Protein 1IXM (pdb70)

Sequence (343 aa):
SDTALTNELIHLLGHSRHDWMNKLQLIKGNLSLQKYDRVFEMIEEMVIDAKHESKLSNLKTPHLAFDFLTFNWKTHYMTLEYEVLGEIKDLSAYDQKLAKLMRKLFHLFDQAVSRESENHLTVSLQTDHPDRQLILYLDFHGAFADPSAFDIMRFEITSHECLIEIGLNISDTALTNELIHLLGHSRHDWMNKLQLIKGNLSLQKYDRVFEMIEEMVIDAKHESKLSNLKTPHLAFDFLTFNWKTHYMTLEYEVLGEIKDLSAYDQKLAKLMRKLFHLFDQAVSRESENHLTVSLQTDHPDRQLILYLDFHGAFADPSAFDDIVDIMRFEITSHECLIEIGLD

Foldseek 3Di:
DPPVVVVVVVVLVVVVVVVVVVLVVVLVVCVVVVNVVVNVVSVVVVVQQVVQLVLLVQLLLPLLSVCQSCVVVDDAQEEEGEGEADDSHNPNPCNVVVNVVVVVVRVLVRQWFDSPKHKYWYWYWHCDDPPARTKIWIWIFIATDPNVSDVFPDFDDDGGTTITIDTD/DDDVVVVVVVVVVVVVVVVVVVVVLVCVLVVCVVVPDVVVNVVSVVVVVQQVVQLVLLVQLLLVQQSVCQVCVQVPDPQAAEGEGEADDRHNPNVCNVVVNVVVVVVVVLVSVWFDPPWRKYKYWYWYCPDPPFRIKIKIKIFHATDPPVSPVPYCAFPDWDDDRGIIITIHTHD

CATH classification: 1.10.287.130 (+1 more: 3.30.565.30)

Solvent-accessible surface area: 16509 Å² total; per-residue (Å²): 111,100,77,58,21,10,62,78,1,9,54,18,10,17,70,25,32,109,49,42,49,64,91,23,63,105,0,24,40,42,4,67,80,134,35,92,104,31,0,76,129,42,3,54,55,30,62,74,57,13,124,18,38,37,48,0,25,89,0,60,1,38,68,0,0,36,33,3,14,16,4,84,40,60,103,65,104,12,69,12,78,36,53,0,72,27,77,63,62,80,5,65,86,84,7,118,58,0,7,59,50,0,88,62,26,11,62,46,0,32,68,0,2,7,79,151,37,180,5,62,0,23,0,10,0,10,12,72,56,111,97,91,68,3,5,0,74,2,57,0,94,15,24,38,71,53,46,92,47,70,80,78,77,41,89,83,58,72,70,114,54,0,46,5,53,15,1,74,152,48,60,67,78,37,20,7,59,64,0,23,114,11,7,18,58,26,43,131,54,39,60,60,90,20,62,46,0,102,34,14,10,62,125,171,98,26,82,77,0,80,82,34,8,76,101,25,52,98,70,17,46,31,48,38,52,0,26,73,0,127,0,13,28,0,0,34,27,3,12,19,13,74,56,88,60,115,49,11,44,11,85,29,59,1,70,22,76,65,79,96,6,52,98,60,12,61,62,1,1,128,40,0,94,49,7,21,127,44,0,62,70,0,16,18,113,106,47,101,10,58,0,26,0,9,1,30,9,106,70,104,120,75,21,3,4,0,59,1,61,6,53,19,27,30,76,46,52,75,38,0,79,101,85,88,52,64,79,97,61,84,73,61,70,58,38,1,51,2,26,0,1,13,109

Secondary structure (DSSP, 8-state):
--HHHHHHHHHHHHHHHHHHHHHHHHHHHHHHTT-HHHHHHHHHHHHHHHHHHHHHHTTT-HHHHHHHHHGGGS--SSEEEEEEESS----TTTHHHHHHHHHHHHHHHHHHB-TTS--EEEEEEE---SSSS-EEEEEEES-BS-GGG--EEEEEE-SSEEEEEEE-/---HHHHHHHHHHHHHHHHHHHHHHHHHHHHHHTTT-HHHHHHHHHHHHHHHHHHHHHHTTT-HHHHHHHHTHHHH--SSEEEEEEESS----GGGHHHHHHHHHHHHHHHHTTB-TTS--EEEEEEE---TT-S-EEEEEEES-BS-GGGTTT--EEEEEEE-SSEEEEEEE--

Structure (mmCIF, N/CA/C/O backbone):
data_1IXM
#
_entry.id   1IXM
#
_cell.length_a   44.400
_cell.length_b   94.400
_cell.length_c   109.700
_cell.angle_alpha   90.00
_cell.angle_beta   90.00
_cell.angle_gamma   90.00
#
_symmetry.space_group_name_H-M   'P 21 21 21'
#
loop_
_atom_site.group_PDB
_atom_site.id
_atom_site.type_symbol
_atom_site.label_atom_id
_atom_site.label_alt_id
_atom_site.label_comp_id
_atom_site.label_asym_id
_atom_site.label_entity_id
_atom_site.label_seq_id
_atom_site.pdbx_PDB_ins_code
_atom_site.Cartn_x
_atom_site.Cartn_y
_atom_site.Cartn_z
_atom_site.occupancy
_atom_site.B_iso_or_equiv
_atom_site.auth_seq_id
_atom_site.auth_comp_id
_atom_site.auth_asym_id
_atom_site.auth_atom_id
_atom_site.pdbx_PDB_model_num
ATOM 1 N N . SER A 1 13 ? -0.604 25.776 53.361 1.00 89.47 13 SER A N 1
ATOM 2 C CA . SER A 1 13 ? 0.170 25.288 54.486 1.00 85.33 13 SER A CA 1
ATOM 3 C C . SER A 1 13 ? -0.631 24.328 55.371 1.00 64.09 13 SER A C 1
ATOM 4 O O . SER A 1 13 ? -1.839 24.144 55.232 1.00 54.21 13 SER A O 1
ATOM 5 N N . ASP A 1 14 ? 0.036 23.728 56.349 1.00 52.97 14 ASP A N 1
ATOM 6 C CA . ASP A 1 14 ? -0.608 22.765 57.234 1.00 27.61 14 ASP A CA 1
ATOM 7 C C . ASP A 1 14 ? 0.069 22.949 58.588 1.00 40.35 14 ASP A C 1
ATOM 8 O O . ASP A 1 14 ? -0.075 24.015 59.192 1.00 44.40 14 ASP A O 1
ATOM 13 N N . THR A 1 15 ? 0.865 21.985 59.071 1.00 21.04 15 THR A N 1
ATOM 14 C CA . THR A 1 15 ? 1.379 21.940 60.430 1.00 36.49 15 THR A CA 1
ATOM 15 C C . THR A 1 15 ? 2.158 23.155 60.872 1.00 30.38 15 THR A C 1
ATOM 16 O O . THR A 1 15 ? 1.916 23.706 61.945 1.00 39.03 15 THR A O 1
ATOM 20 N N . ALA A 1 16 ? 3.015 23.567 59.940 1.00 34.35 16 ALA A N 1
ATOM 21 C CA . ALA A 1 16 ? 3.870 24.722 60.080 1.00 36.07 16 ALA A CA 1
ATOM 22 C C . ALA A 1 16 ? 3.150 25.967 60.570 1.00 26.27 16 ALA A C 1
ATOM 23 O O . ALA A 1 16 ? 3.419 26.470 61.661 1.00 23.43 16 ALA A O 1
ATOM 25 N N . LEU A 1 17 ? 2.215 26.416 59.722 1.00 14.32 17 LEU A N 1
ATOM 26 C CA . LEU A 1 17 ? 1.371 27.563 59.975 1.00 13.37 17 LEU A CA 1
ATOM 27 C C . LEU A 1 17 ? 0.623 27.427 61.291 1.00 30.21 17 LEU A C 1
ATOM 28 O O . LEU A 1 17 ? 0.635 28.330 62.128 1.00 36.30 17 LEU A O 1
ATOM 33 N N . THR A 1 18 ? 0.021 26.248 61.452 1.00 32.53 18 THR A N 1
ATOM 34 C CA . THR A 1 18 ? -0.829 25.911 62.579 1.00 12.70 18 THR A CA 1
ATOM 35 C C . THR A 1 18 ? -0.168 26.002 63.942 1.00 15.88 18 THR A C 1
ATOM 36 O O . THR A 1 18 ? -0.786 26.493 64.889 1.00 33.18 18 THR A O 1
ATOM 40 N N . ASN A 1 19 ? 1.082 25.532 64.065 1.00 15.60 19 ASN A N 1
ATOM 41 C CA . ASN A 1 19 ? 1.728 25.516 65.364 1.00 31.61 19 ASN A CA 1
ATOM 42 C C . ASN A 1 19 ? 2.169 26.926 65.688 1.00 36.60 19 ASN A C 1
ATOM 43 O O . ASN A 1 19 ? 2.251 27.286 66.859 1.00 39.06 19 ASN A O 1
ATOM 46 N N . GLU A 1 20 ? 2.406 27.732 64.644 1.00 46.42 20 GLU A N 1
ATOM 47 C CA . GLU A 1 20 ? 2.796 29.127 64.808 1.00 40.90 20 GLU A CA 1
ATOM 48 C C . GLU A 1 20 ? 1.555 29.895 65.252 1.00 26.49 20 GLU A C 1
ATOM 49 O O . GLU A 1 20 ? 1.630 30.617 66.245 1.00 29.48 20 GLU A O 1
ATOM 55 N N . LEU A 1 21 ? 0.398 29.667 64.600 1.00 12.69 21 LEU A N 1
ATOM 56 C CA . LEU A 1 21 ? -0.857 30.303 64.958 1.00 22.98 21 LEU A CA 1
ATOM 57 C C . LEU A 1 21 ? -1.219 29.988 66.389 1.00 35.57 21 LEU A C 1
ATOM 58 O O . LEU A 1 21 ? -1.583 30.879 67.139 1.00 27.76 21 LEU A O 1
ATOM 63 N N . ILE A 1 22 ? -1.067 28.717 66.766 1.00 46.73 22 ILE A N 1
ATOM 64 C CA . ILE A 1 22 ? -1.356 28.270 68.120 1.00 26.37 22 ILE A CA 1
ATOM 65 C C . ILE A 1 22 ? -0.415 28.846 69.178 1.00 27.80 22 ILE A C 1
ATOM 66 O O . ILE A 1 22 ? -0.909 29.021 70.298 1.00 38.30 22 ILE A O 1
ATOM 70 N N . HIS A 1 23 ? 0.878 29.137 68.874 1.00 19.16 23 HIS A N 1
ATOM 71 C CA . HIS A 1 23 ? 1.827 29.727 69.838 1.00 33.39 23 HIS A CA 1
ATOM 72 C C . HIS A 1 23 ? 1.556 31.210 70.058 1.00 37.72 23 HIS A C 1
ATOM 73 O O . HIS A 1 23 ? 1.680 31.767 71.155 1.00 38.39 23 HIS A O 1
ATOM 75 N N . LEU A 1 24 ? 1.146 31.858 68.976 1.00 28.43 24 LEU A N 1
ATOM 76 C CA . LEU A 1 24 ? 0.748 33.240 69.031 1.00 18.86 24 LEU A CA 1
ATOM 77 C C . LEU A 1 24 ? -0.588 33.413 69.738 1.00 22.94 24 LEU A C 1
ATOM 78 O O . LEU A 1 24 ? -0.729 34.331 70.547 1.00 48.68 24 LEU A O 1
ATOM 83 N N . LEU A 1 25 ? -1.578 32.550 69.518 1.00 22.87 25 LEU A N 1
ATOM 84 C CA . LEU A 1 25 ? -2.845 32.681 70.232 1.00 21.10 25 LEU A CA 1
ATOM 85 C C . LEU A 1 25 ? -2.656 32.473 71.721 1.00 16.06 25 LEU A C 1
ATOM 86 O O . LEU A 1 25 ? -3.449 32.943 72.531 1.00 19.14 25 LEU A O 1
ATOM 91 N N . GLY A 1 26 ? -1.550 31.820 72.061 1.00 12.86 26 GLY A N 1
ATOM 92 C CA . GLY A 1 26 ? -1.185 31.569 73.430 1.00 19.54 26 GLY A CA 1
ATOM 93 C C . GLY A 1 26 ? -0.559 32.770 74.107 1.00 26.24 26 GLY A C 1
ATOM 94 O O . GLY A 1 26 ? -0.589 32.882 75.332 1.00 45.76 26 GLY A O 1
ATOM 95 N N . HIS A 1 27 ? 0.048 33.658 73.322 1.00 41.32 27 HIS A N 1
ATOM 96 C CA . HIS A 1 27 ? 0.580 34.914 73.826 1.00 18.76 27 HIS A CA 1
ATOM 97 C C . HIS A 1 27 ? -0.522 35.880 74.221 1.00 20.26 27 HIS A C 1
ATOM 98 O O . HIS A 1 27 ? -0.523 36.462 75.308 1.00 25.07 27 HIS A O 1
ATOM 105 N N . SER A 1 28 ? -1.477 35.989 73.293 1.00 9.49 28 SER A N 1
ATOM 106 C CA . SER A 1 28 ? -2.728 36.712 73.506 1.00 23.31 28 SER A CA 1
ATOM 107 C C . SER A 1 28 ? -3.452 36.200 74.731 1.00 20.49 28 SER A C 1
ATOM 108 O O . SER A 1 28 ? -4.058 36.972 75.462 1.00 37.73 28 SER A O 1
ATOM 111 N N . ARG A 1 29 ? -3.487 34.869 74.856 1.00 40.20 29 ARG A N 1
ATOM 112 C CA . ARG A 1 29 ? -4.134 34.265 75.992 1.00 35.15 29 ARG A CA 1
ATOM 113 C C . ARG A 1 29 ? -3.414 34.679 77.253 1.00 30.70 29 ARG A C 1
ATOM 114 O O . ARG A 1 29 ? -4.114 35.110 78.168 1.00 37.18 29 ARG A O 1
ATOM 122 N N . HIS A 1 30 ? -2.051 34.617 77.365 1.00 22.23 30 HIS A N 1
ATOM 123 C CA . HIS A 1 30 ? -1.307 35.090 78.541 1.00 26.94 30 HIS A CA 1
ATOM 124 C C . HIS A 1 30 ? -1.684 36.539 78.849 1.00 29.93 30 HIS A C 1
ATOM 125 O O . HIS A 1 30 ? -2.009 36.883 79.994 1.00 31.74 30 HIS A O 1
ATOM 132 N N . ASP A 1 31 ? -1.730 37.412 77.820 1.00 28.32 31 ASP A N 1
ATOM 133 C CA . ASP A 1 31 ? -2.061 38.817 78.032 1.00 25.10 31 ASP A CA 1
ATOM 134 C C . ASP A 1 31 ? -3.398 39.051 78.722 1.00 8.03 31 ASP A C 1
ATOM 135 O O . ASP A 1 31 ? -3.466 39.763 79.720 1.00 23.78 31 ASP A O 1
ATOM 140 N N . TRP A 1 32 ? -4.452 38.432 78.189 1.00 10.22 32 TRP A N 1
ATOM 141 C CA . TRP A 1 32 ? -5.780 38.492 78.774 1.00 31.55 32 TRP A CA 1
ATOM 142 C C . TRP A 1 32 ? -5.790 37.795 80.134 1.00 20.17 32 TRP A C 1
ATOM 143 O O . TRP A 1 32 ? -6.532 38.199 81.021 1.00 37.87 32 TRP A O 1
ATOM 145 N N . MET A 1 33 ? -4.962 36.785 80.369 1.00 15.46 33 MET A N 1
ATOM 146 C CA . MET A 1 33 ? -4.848 36.158 81.661 1.00 23.07 33 MET A CA 1
ATOM 147 C C . MET A 1 33 ? -4.378 37.138 82.698 1.00 26.95 33 MET A C 1
ATOM 148 O O . MET A 1 33 ? -5.000 37.267 83.749 1.00 44.74 33 MET A O 1
ATOM 153 N N . ASN A 1 34 ? -3.264 37.801 82.372 1.00 34.99 34 ASN A N 1
ATOM 154 C CA . ASN A 1 34 ? -2.664 38.836 83.210 1.00 42.93 34 ASN A CA 1
ATOM 155 C C . ASN A 1 34 ? -3.551 40.020 83.531 1.00 39.58 34 ASN A C 1
ATOM 156 O O . ASN A 1 34 ? -3.552 40.523 84.655 1.00 45.54 34 ASN A O 1
ATOM 161 N N . LYS A 1 35 ? -4.330 40.426 82.521 1.00 22.33 35 LYS A N 1
ATOM 162 C CA . LYS A 1 35 ? -5.323 41.455 82.690 1.00 9.00 35 LYS A CA 1
ATOM 163 C C . LYS A 1 35 ? -6.365 40.998 83.679 1.00 26.80 35 LYS A C 1
ATOM 164 O O . LYS A 1 35 ? -6.685 41.768 84.574 1.00 51.62 35 LYS A O 1
ATOM 170 N N . LEU A 1 36 ? -6.821 39.744 83.604 1.00 27.19 36 LEU A N 1
ATOM 171 C CA . LEU A 1 36 ? -7.748 39.182 84.599 1.00 15.95 36 LEU A CA 1
ATOM 172 C C . LEU A 1 36 ? -7.170 39.034 86.004 1.00 30.02 36 LEU A C 1
ATOM 173 O O . LEU A 1 36 ? -7.890 39.159 87.005 1.00 25.26 36 LEU A O 1
ATOM 178 N N . GLN A 1 37 ? -5.866 38.742 86.093 1.00 29.21 37 GLN A N 1
ATOM 179 C CA . GLN A 1 37 ? -5.247 38.582 87.397 1.00 40.43 37 GLN A CA 1
ATOM 180 C C . GLN A 1 37 ? -5.224 39.943 88.064 1.00 39.15 37 GLN A C 1
ATOM 181 O O . GLN A 1 37 ? -5.537 40.075 89.245 1.00 55.02 37 GLN A O 1
ATOM 183 N N . LEU A 1 38 ? -4.938 40.977 87.271 1.00 46.96 38 LEU A N 1
ATOM 184 C CA . LEU A 1 38 ? -4.902 42.324 87.790 1.00 28.37 38 LEU A CA 1
ATOM 185 C C . LEU A 1 38 ? -6.246 42.805 88.324 1.00 27.66 38 LEU A C 1
ATOM 186 O O . LEU A 1 38 ? -6.335 43.387 89.408 1.00 43.68 38 LEU A O 1
ATOM 191 N N . ILE A 1 39 ? -7.315 42.521 87.581 1.00 21.63 39 ILE A N 1
ATOM 192 C CA . ILE A 1 39 ? -8.640 42.908 87.990 1.00 13.43 39 ILE A CA 1
ATOM 193 C C . ILE A 1 39 ? -8.988 42.195 89.276 1.00 27.55 39 ILE A C 1
ATOM 194 O O . ILE A 1 39 ? -9.387 42.879 90.214 1.00 46.24 39 ILE A O 1
ATOM 199 N N . LYS A 1 40 ? -8.820 40.868 89.350 1.00 15.76 40 LYS A N 1
ATOM 200 C CA . LYS A 1 40 ? -9.121 40.133 90.573 1.00 28.48 40 LYS A CA 1
ATOM 201 C C . LYS A 1 40 ? -8.356 40.663 91.784 1.00 40.17 40 LYS A C 1
ATOM 202 O O . LYS A 1 40 ? -8.898 40.712 92.887 1.00 51.98 40 LYS A O 1
ATOM 204 N N . GLY A 1 41 ? -7.104 41.109 91.576 1.00 48.24 41 GLY A N 1
ATOM 205 C CA . GLY A 1 41 ? -6.256 41.703 92.609 1.00 45.53 41 GLY A CA 1
ATOM 206 C C . GLY A 1 41 ? -6.827 42.997 93.168 1.00 41.67 41 GLY A C 1
ATOM 207 O O . GLY A 1 41 ? -6.754 43.264 94.369 1.00 58.11 41 GLY A O 1
ATOM 208 N N . ASN A 1 42 ? -7.428 43.787 92.284 1.00 53.75 42 ASN A N 1
ATOM 209 C CA . ASN A 1 42 ? -8.078 45.017 92.676 1.00 46.91 42 ASN A CA 1
ATOM 210 C C . ASN A 1 42 ? -9.485 44.794 93.207 1.00 43.89 42 ASN A C 1
ATOM 211 O O . ASN A 1 42 ? -10.020 45.678 93.881 1.00 34.66 42 ASN A O 1
ATOM 216 N N . LEU A 1 43 ? -10.130 43.653 92.914 1.00 39.57 43 LEU A N 1
ATOM 217 C CA . LEU A 1 43 ? -11.380 43.304 93.594 1.00 47.54 43 LEU A CA 1
ATOM 218 C C . LEU A 1 43 ? -11.022 42.893 95.027 1.00 57.88 43 LEU A C 1
ATOM 219 O O . LEU A 1 43 ? -11.654 43.312 96.001 1.00 59.29 43 LEU A O 1
ATOM 224 N N . SER A 1 44 ? -9.937 42.107 95.136 1.00 51.46 44 SER A N 1
ATOM 225 C CA . SER A 1 44 ? -9.499 41.513 96.398 1.00 55.64 44 SER A CA 1
ATOM 226 C C . SER A 1 44 ? -9.249 42.588 97.441 1.00 43.07 44 SER A C 1
ATOM 227 O O . SER A 1 44 ? -9.873 42.620 98.500 1.00 59.80 44 SER A O 1
ATOM 229 N N . LEU A 1 45 ? -8.413 43.554 97.062 1.00 32.97 45 LEU A N 1
ATOM 230 C CA . LEU A 1 45 ? -8.113 44.690 97.916 1.00 42.62 45 LEU A CA 1
ATOM 231 C C . LEU A 1 45 ? -9.251 45.735 97.855 1.00 53.85 45 LEU A C 1
ATOM 232 O O . LEU A 1 45 ? -9.011 46.932 97.986 1.00 72.99 45 LEU A O 1
ATOM 234 N N . GLN A 1 46 ? -10.510 45.307 97.640 1.00 53.42 46 GLN A N 1
ATOM 235 C CA . GLN A 1 46 ? -11.741 46.090 97.609 1.00 40.32 46 GLN A CA 1
ATOM 236 C C . GLN A 1 46 ? -11.816 47.404 96.870 1.00 49.99 46 GLN A C 1
ATOM 237 O O . GLN A 1 46 ? -12.767 48.174 97.038 1.00 64.35 46 GLN A O 1
ATOM 243 N N . LYS A 1 47 ? -10.851 47.661 95.971 1.00 58.02 47 LYS A N 1
ATOM 244 C CA . LYS A 1 47 ? -10.715 48.910 95.220 1.00 46.09 47 LYS A CA 1
ATOM 245 C C . LYS A 1 47 ? -11.446 48.937 93.877 1.00 48.23 47 LYS A C 1
ATOM 246 O O . LYS A 1 47 ? -10.901 49.019 92.776 1.00 47.11 47 LYS A O 1
ATOM 248 N N . TYR A 1 48 ? -12.760 48.875 94.008 1.00 39.53 48 TYR A N 1
ATOM 249 C CA . TYR A 1 48 ? -13.684 48.836 92.893 1.00 33.26 48 TYR A CA 1
ATOM 250 C C . TYR A 1 48 ? -13.597 49.831 91.736 1.00 43.66 48 TYR A C 1
ATOM 251 O O . TYR A 1 48 ? -13.882 49.564 90.557 1.00 33.05 48 TYR A O 1
ATOM 260 N N . ASP A 1 49 ? -13.246 51.043 92.135 1.00 38.18 49 ASP A N 1
ATOM 261 C CA . ASP A 1 49 ? -13.143 52.115 91.187 1.00 30.86 49 ASP A CA 1
ATOM 262 C C . ASP A 1 49 ? -12.018 51.850 90.204 1.00 51.05 49 ASP A C 1
ATOM 263 O O . ASP A 1 49 ? -12.224 51.998 88.997 1.00 50.32 49 ASP A O 1
ATOM 268 N N . ARG A 1 50 ? -10.879 51.333 90.698 1.00 65.35 50 ARG A N 1
ATOM 269 C CA . ARG A 1 50 ? -9.722 51.047 89.853 1.00 60.37 50 ARG A CA 1
ATOM 270 C C . ARG A 1 50 ? -10.036 49.947 88.831 1.00 44.53 50 ARG A C 1
ATOM 271 O O . ARG A 1 50 ? -9.473 49.922 87.734 1.00 38.71 50 ARG A O 1
ATOM 273 N N . VAL A 1 51 ? -10.976 49.055 89.191 1.00 19.38 51 VAL A N 1
ATOM 274 C CA . VAL A 1 51 ? -11.420 47.983 88.318 1.00 21.16 51 VAL A CA 1
ATOM 275 C C . VAL A 1 51 ? -12.293 48.483 87.168 1.00 27.34 51 VAL A C 1
ATOM 276 O O . VAL A 1 51 ? -12.089 48.058 86.029 1.00 28.96 51 VAL A O 1
ATOM 280 N N . PHE A 1 52 ? -13.290 49.345 87.398 1.00 26.50 52 PHE A N 1
ATOM 281 C CA . PHE A 1 52 ? -14.040 49.916 86.284 1.00 32.79 52 PHE A CA 1
ATOM 282 C C . PHE A 1 52 ? -13.111 50.754 85.423 1.00 31.35 52 PHE A C 1
ATOM 283 O O . PHE A 1 52 ? -13.304 50.752 84.210 1.00 46.56 52 PHE A O 1
ATOM 291 N N . GLU A 1 53 ? -12.098 51.454 85.964 1.00 39.97 53 GLU A N 1
ATOM 292 C CA . GLU A 1 53 ? -11.159 52.221 85.134 1.00 38.00 53 GLU A CA 1
ATOM 293 C C . GLU A 1 53 ? -10.348 51.313 84.213 1.00 33.31 53 GLU A C 1
ATOM 294 O O . GLU A 1 53 ? -10.111 51.592 83.032 1.00 43.55 53 GLU A O 1
ATOM 300 N N . MET A 1 54 ? -9.930 50.191 84.812 1.00 43.76 54 MET A N 1
ATOM 301 C CA . MET A 1 54 ? -9.242 49.137 84.097 1.00 18.53 54 MET A CA 1
ATOM 302 C C . MET A 1 54 ? -10.057 48.544 82.975 1.00 15.92 54 MET A C 1
ATOM 303 O O . MET A 1 54 ? -9.584 48.506 81.842 1.00 19.00 54 MET A O 1
ATOM 308 N N . ILE A 1 55 ? -11.289 48.119 83.289 1.00 19.02 55 ILE A N 1
ATOM 309 C CA . ILE A 1 55 ? -12.113 47.510 82.272 1.00 19.63 55 ILE A CA 1
ATOM 310 C C . ILE A 1 55 ? -12.276 48.497 81.134 1.00 26.10 55 ILE A C 1
ATOM 311 O O . ILE A 1 55 ? -12.029 48.063 80.010 1.00 33.15 55 ILE A O 1
ATOM 316 N N . GLU A 1 56 ? -12.474 49.808 81.403 1.00 29.47 56 GLU A N 1
ATOM 317 C CA . GLU A 1 56 ? -12.644 50.841 80.371 1.00 31.47 56 GLU A CA 1
ATOM 318 C C . GLU A 1 56 ? -11.481 50.889 79.397 1.00 22.85 56 GLU A C 1
ATOM 319 O O . GLU A 1 56 ? -11.660 50.949 78.178 1.00 20.41 56 GLU A O 1
ATOM 321 N N . GLU A 1 57 ? -10.279 50.772 79.962 1.00 7.04 57 GLU A N 1
ATOM 322 C CA . GLU A 1 57 ? -9.090 50.813 79.150 1.00 25.69 57 GLU A CA 1
ATOM 323 C C . GLU A 1 57 ? -8.994 49.576 78.280 1.00 12.12 57 GLU A C 1
ATOM 324 O O . GLU A 1 57 ? -8.701 49.729 77.104 1.00 39.29 57 GLU A O 1
ATOM 326 N N . MET A 1 58 ? -9.282 48.374 78.792 1.00 22.61 58 MET A N 1
ATOM 327 C CA . MET A 1 58 ? -9.185 47.158 77.999 1.00 25.61 58 MET A CA 1
ATOM 328 C C . MET A 1 58 ? -10.176 47.190 76.841 1.00 21.67 58 MET A C 1
ATOM 329 O O . MET A 1 58 ? -9.923 46.640 75.768 1.00 37.93 58 MET A O 1
ATOM 334 N N . VAL A 1 59 ? -11.251 47.958 77.040 1.00 14.79 59 VAL A N 1
ATOM 335 C CA . VAL A 1 59 ? -12.274 48.194 76.024 1.00 14.22 59 VAL A CA 1
ATOM 336 C C . VAL A 1 59 ? -11.731 49.105 74.958 1.00 29.81 59 VAL A C 1
ATOM 337 O O . VAL A 1 59 ? -12.057 48.951 73.789 1.00 34.23 59 VAL A O 1
ATOM 341 N N . ILE A 1 60 ? -10.970 50.102 75.418 1.00 20.88 60 ILE A N 1
ATOM 342 C CA . ILE A 1 60 ? -10.388 51.120 74.546 1.00 20.64 60 ILE A CA 1
ATOM 343 C C . ILE A 1 60 ? -9.314 50.490 73.700 1.00 22.73 60 ILE A C 1
ATOM 344 O O . ILE A 1 60 ? -9.278 50.682 72.480 1.00 40.46 60 ILE A O 1
ATOM 348 N N . ASP A 1 61 ? -8.454 49.733 74.387 1.00 9.64 61 ASP A N 1
ATOM 349 C CA . ASP A 1 61 ? -7.286 49.097 73.791 1.00 27.68 61 ASP A CA 1
ATOM 350 C C . ASP A 1 61 ? -7.722 48.075 72.737 1.00 23.26 61 ASP A C 1
ATOM 351 O O . ASP A 1 61 ? -7.086 47.950 71.685 1.00 20.01 61 ASP A O 1
ATOM 353 N N . ALA A 1 62 ? -8.842 47.376 72.994 1.00 26.19 62 ALA A N 1
ATOM 354 C CA . ALA A 1 62 ? -9.436 46.508 71.998 1.00 28.29 62 ALA A CA 1
ATOM 355 C C . ALA A 1 62 ? -9.986 47.342 70.841 1.00 32.09 62 ALA A C 1
ATOM 356 O O . ALA A 1 62 ? -9.838 46.890 69.705 1.00 42.10 62 ALA A O 1
ATOM 358 N N . LYS A 1 63 ? -10.580 48.548 71.037 1.00 24.96 63 LYS A N 1
ATOM 359 C CA . LYS A 1 63 ? -11.066 49.386 69.933 1.00 19.75 63 LYS A CA 1
ATOM 360 C C . LYS A 1 63 ? -9.927 49.759 68.977 1.00 17.42 63 LYS A C 1
ATOM 361 O O . LYS A 1 63 ? -10.061 49.749 67.753 1.00 22.54 63 LYS A O 1
ATOM 367 N N . HIS A 1 64 ? -8.759 50.091 69.508 1.00 17.90 64 HIS A N 1
ATOM 368 C CA . HIS A 1 64 ? -7.643 50.461 68.650 1.00 24.06 64 HIS A CA 1
ATOM 369 C C . HIS A 1 64 ? -7.119 49.247 67.909 1.00 13.79 64 HIS A C 1
ATOM 370 O O . HIS A 1 64 ? -6.649 49.369 66.789 1.00 43.29 64 HIS A O 1
ATOM 377 N N . GLU A 1 65 ? -7.230 48.058 68.495 1.00 22.42 65 GLU A N 1
ATOM 378 C CA . GLU A 1 65 ? -6.828 46.819 67.850 1.00 13.52 65 GLU A CA 1
ATOM 379 C C . GLU A 1 65 ? -7.778 46.470 66.707 1.00 18.95 65 GLU A C 1
ATOM 380 O O . GLU A 1 65 ? -7.382 45.840 65.726 1.00 27.23 65 GLU A O 1
ATOM 386 N N . SER A 1 66 ? -9.058 46.835 66.799 1.00 12.29 66 SER A N 1
ATOM 387 C CA . SER A 1 66 ? -9.972 46.587 65.688 1.00 20.28 66 SER A CA 1
ATOM 388 C C . SER A 1 66 ? -9.620 47.533 64.571 1.00 30.80 66 SER A C 1
ATOM 389 O O . SER A 1 66 ? -9.506 47.129 63.415 1.00 46.84 66 SER A O 1
ATOM 391 N N . LYS A 1 67 ? -9.464 48.796 64.989 1.00 18.96 67 LYS A N 1
ATOM 392 C CA . LYS A 1 67 ? -9.123 49.877 64.104 1.00 16.27 67 LYS A CA 1
ATOM 393 C C . LYS A 1 67 ? -7.925 49.523 63.251 1.00 29.64 67 LYS A C 1
ATOM 394 O O . LYS A 1 67 ? -7.959 49.638 62.031 1.00 37.52 67 LYS A O 1
ATOM 400 N N . LEU A 1 68 ? -6.917 48.946 63.887 1.00 12.18 68 LEU A N 1
ATOM 401 C CA . LEU A 1 68 ? -5.711 48.584 63.172 1.00 29.49 68 LEU A CA 1
ATOM 402 C C . LEU A 1 68 ? -5.973 47.431 62.221 1.00 30.10 68 LEU A C 1
ATOM 403 O O . LEU A 1 68 ? -5.445 47.351 61.109 1.00 43.43 68 LEU A O 1
ATOM 408 N N . SER A 1 69 ? -6.794 46.511 62.718 1.00 42.23 69 SER A N 1
ATOM 409 C CA . SER A 1 69 ? -7.151 45.333 61.970 1.00 47.43 69 SER A CA 1
ATOM 410 C C . SER A 1 69 ? -7.953 45.604 60.714 1.00 34.95 69 SER A C 1
ATOM 411 O O . SER A 1 69 ? -7.880 44.862 59.728 1.00 50.07 69 SER A O 1
ATOM 414 N N . ASN A 1 70 ? -8.721 46.687 60.769 1.00 32.50 70 ASN A N 1
ATOM 415 C CA . ASN A 1 70 ? -9.557 47.087 59.647 1.00 46.05 70 ASN A CA 1
ATOM 416 C C . ASN A 1 70 ? -9.053 48.318 58.866 1.00 31.05 70 ASN A C 1
ATOM 417 O O . ASN A 1 70 ? -9.796 48.868 58.049 1.00 43.17 70 ASN A O 1
ATOM 420 N N . LEU A 1 71 ? -7.823 48.822 59.066 1.00 30.06 71 LEU A N 1
ATOM 421 C CA . LEU A 1 71 ? -7.2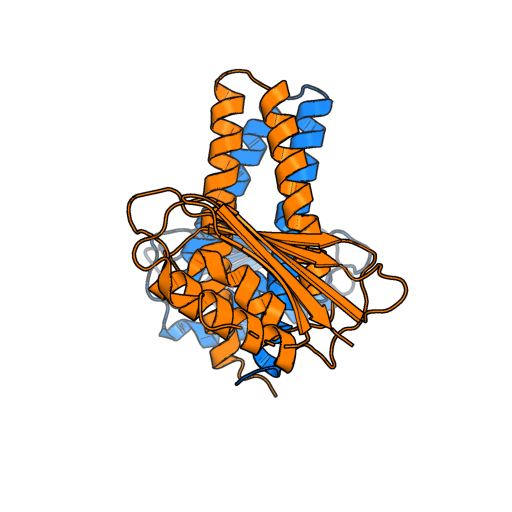78 49.896 58.233 1.00 29.92 71 LEU A CA 1
ATOM 422 C C . LEU A 1 71 ? -6.802 49.333 56.895 1.00 37.57 71 LEU A C 1
ATOM 423 O O . LEU A 1 71 ? -6.308 50.098 56.065 1.00 63.03 71 LEU A O 1
ATOM 428 N N . LYS A 1 72 ? -6.933 48.020 56.648 1.00 55.47 72 LYS A N 1
ATOM 429 C CA . LYS A 1 72 ? -6.425 47.338 55.458 1.00 38.32 72 LYS A CA 1
ATOM 430 C C . LYS A 1 72 ? -4.919 47.510 55.291 1.00 25.66 72 LYS A C 1
ATOM 431 O O . LYS A 1 72 ? -4.366 47.557 54.189 1.00 30.69 72 LYS A O 1
ATOM 433 N N . THR A 1 73 ? -4.275 47.591 56.454 1.00 28.51 73 THR A N 1
ATOM 434 C CA . THR A 1 73 ? -2.839 47.669 56.545 1.00 53.06 73 THR A CA 1
ATOM 435 C C . THR A 1 73 ? -2.451 46.431 57.349 1.00 52.75 73 THR A C 1
ATOM 436 O O . THR A 1 73 ? -2.182 46.418 58.546 1.00 53.73 73 THR A O 1
ATOM 438 N N . PRO A 1 74 ? -2.456 45.345 56.588 1.00 58.25 74 PRO A N 1
ATOM 439 C CA . PRO A 1 74 ? -2.227 44.013 57.107 1.00 41.38 74 PRO A CA 1
ATOM 440 C C . PRO A 1 74 ? -0.865 43.764 57.714 1.00 24.73 74 PRO A C 1
ATOM 441 O O . PRO A 1 74 ? -0.775 43.207 58.806 1.00 22.70 74 PRO A O 1
ATOM 443 N N . HIS A 1 75 ? 0.211 44.194 57.061 1.00 29.50 75 HIS A N 1
ATOM 444 C CA . HIS A 1 75 ? 1.521 43.849 57.589 1.00 24.59 75 HIS A CA 1
ATOM 445 C C . HIS A 1 75 ? 1.869 44.714 58.785 1.00 35.15 75 HIS A C 1
ATOM 446 O O . HIS A 1 75 ? 2.393 44.159 59.744 1.00 41.19 75 HIS A O 1
ATOM 453 N N . LEU A 1 76 ? 1.573 46.036 58.775 1.00 29.17 76 LEU A N 1
ATOM 454 C CA . LEU A 1 76 ? 1.760 46.925 59.929 1.00 24.83 76 LEU A CA 1
ATOM 455 C C . LEU A 1 76 ? 1.017 46.408 61.140 1.00 28.49 76 LEU A C 1
ATOM 456 O O . LEU A 1 76 ? 1.548 46.400 62.250 1.00 22.93 76 LEU A O 1
ATOM 461 N N . ALA A 1 77 ? -0.231 46.003 60.874 1.00 9.79 77 ALA A N 1
ATOM 462 C CA . ALA A 1 77 ? -1.101 45.495 61.923 1.00 18.35 77 ALA A CA 1
ATOM 463 C C . ALA A 1 77 ? -0.496 44.254 62.586 1.00 29.52 77 ALA A C 1
ATOM 464 O O . ALA A 1 77 ? -0.329 44.201 63.808 1.00 39.71 77 ALA A O 1
ATOM 466 N N . PHE A 1 78 ? -0.098 43.257 61.796 1.00 28.63 78 PHE A N 1
ATOM 467 C CA . PHE A 1 78 ? 0.588 42.090 62.329 1.00 32.51 78 PHE A CA 1
ATOM 468 C C . PHE A 1 78 ? 1.770 42.423 63.235 1.00 35.55 78 PHE A C 1
ATOM 469 O O . PHE A 1 78 ? 1.832 41.919 64.344 1.00 30.43 78 PHE A O 1
ATOM 477 N N . ASP A 1 79 ? 2.714 43.243 62.763 1.00 32.32 79 ASP A N 1
ATOM 478 C CA . ASP A 1 79 ? 3.898 43.673 63.509 1.00 35.59 79 ASP A CA 1
ATOM 479 C C . ASP A 1 79 ? 3.559 44.340 64.829 1.00 23.45 79 ASP A C 1
ATOM 480 O O . ASP A 1 79 ? 4.167 44.060 65.857 1.00 42.72 79 ASP A O 1
ATOM 485 N N . PHE A 1 80 ? 2.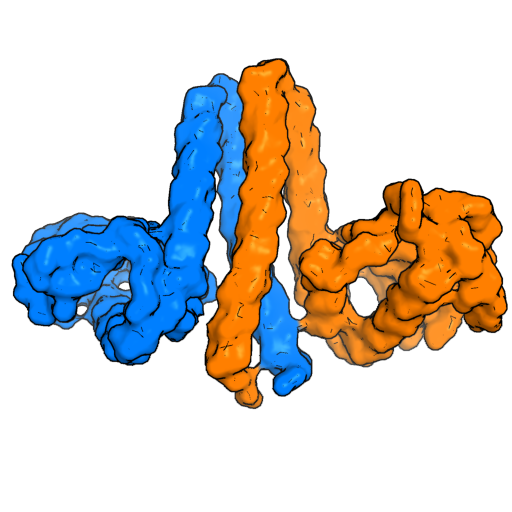527 45.177 64.787 1.00 12.55 80 PHE A N 1
ATOM 486 C CA . PHE A 1 80 ? 2.054 45.878 65.946 1.00 25.95 80 PHE A CA 1
ATOM 487 C C . PHE A 1 80 ? 1.421 44.981 66.992 1.00 39.69 80 PHE A C 1
ATOM 488 O O . PHE A 1 80 ? 1.575 45.222 68.195 1.00 40.66 80 PHE A O 1
ATOM 496 N N . LEU A 1 81 ? 0.741 43.935 66.514 1.00 44.77 81 LEU A N 1
ATOM 497 C CA . LEU A 1 81 ? 0.041 42.999 67.380 1.00 32.23 81 LEU A CA 1
ATOM 498 C C . LEU A 1 81 ? 0.972 42.001 68.106 1.00 27.51 81 LEU A C 1
ATOM 499 O O . LEU A 1 81 ? 0.815 41.656 69.281 1.00 30.27 81 LEU A O 1
ATOM 504 N N . THR A 1 82 ? 2.012 41.591 67.401 1.00 30.88 82 THR A N 1
ATOM 505 C CA . THR A 1 82 ? 2.977 40.637 67.902 1.00 28.11 82 THR A CA 1
ATOM 506 C C . THR A 1 82 ? 4.187 41.229 68.576 1.00 25.24 82 THR A C 1
ATOM 507 O O . THR A 1 82 ? 5.002 40.469 69.095 1.00 46.46 82 THR A O 1
ATOM 511 N N . PHE A 1 83 ? 4.348 42.554 68.511 1.00 36.12 83 PHE A N 1
ATOM 512 C CA . PHE A 1 83 ? 5.526 43.247 69.012 1.00 17.57 83 PHE A CA 1
ATOM 513 C C . PHE A 1 83 ? 6.048 42.762 70.341 1.00 8.02 83 PHE A C 1
ATOM 514 O O . PHE A 1 83 ? 7.214 42.428 70.474 1.00 21.67 83 PHE A O 1
ATOM 522 N N . ASN A 1 84 ? 5.133 42.688 71.295 1.00 16.16 84 ASN A N 1
ATOM 523 C CA . ASN A 1 84 ? 5.412 42.363 72.695 1.00 33.51 84 ASN A CA 1
ATOM 524 C C . ASN A 1 84 ? 5.613 40.884 73.036 1.00 35.69 84 ASN A C 1
ATOM 525 O O . ASN A 1 84 ? 6.042 40.453 74.110 1.00 65.58 84 ASN A O 1
ATOM 530 N N . TRP A 1 85 ? 5.257 40.109 72.022 1.00 46.10 85 TRP A N 1
ATOM 531 C CA . TRP A 1 85 ? 5.362 38.674 72.023 1.00 35.06 85 TRP A CA 1
ATOM 532 C C . TRP A 1 85 ? 6.696 38.241 71.388 1.00 40.83 85 TRP A C 1
ATOM 533 O O . TRP A 1 85 ? 6.983 37.045 71.254 1.00 63.67 85 TRP A O 1
ATOM 544 N N . LYS A 1 86 ? 7.508 39.216 70.948 1.00 34.27 86 LYS A N 1
ATOM 545 C CA . LYS A 1 86 ? 8.818 38.989 70.360 1.00 28.09 86 LYS A CA 1
ATOM 546 C C . LYS A 1 86 ? 9.898 39.715 71.176 1.00 26.70 86 LYS A C 1
ATOM 547 O O . LYS A 1 86 ? 9.602 40.491 72.084 1.00 42.90 86 LYS A O 1
ATOM 549 N N . THR A 1 87 ? 11.169 39.465 70.879 1.00 32.49 87 THR A N 1
ATOM 550 C CA . THR A 1 87 ? 12.244 39.961 71.717 1.00 44.97 87 THR A CA 1
ATOM 551 C C . THR A 1 87 ? 12.730 41.372 71.401 1.00 51.99 87 THR A C 1
ATOM 552 O O . THR A 1 87 ? 13.548 41.654 70.521 1.00 59.38 87 THR A O 1
ATOM 554 N N . HIS A 1 88 ? 12.172 42.267 72.214 1.00 62.81 88 HIS A N 1
ATOM 555 C CA . HIS A 1 88 ? 12.438 43.693 72.125 1.00 51.51 88 HIS A CA 1
ATOM 556 C C . HIS A 1 88 ? 12.723 44.251 73.506 1.00 47.73 88 HIS A C 1
ATOM 557 O O . HIS A 1 88 ? 12.379 43.661 74.533 1.00 37.23 88 HIS A O 1
ATOM 564 N N . TYR A 1 89 ? 13.315 45.439 73.518 1.00 39.60 89 TYR A N 1
ATOM 565 C CA . TYR A 1 89 ? 13.747 46.060 74.745 1.00 39.00 89 TYR A CA 1
ATOM 566 C C . TYR A 1 89 ? 12.943 47.307 75.114 1.00 23.62 89 TYR A C 1
ATOM 567 O O . TYR A 1 89 ? 13.385 48.236 75.782 1.00 32.70 89 TYR A O 1
ATOM 575 N N . MET A 1 90 ? 11.663 47.226 74.755 1.00 25.43 90 MET A N 1
ATOM 576 C CA . MET A 1 90 ? 10.695 48.273 74.983 1.00 12.59 90 MET A CA 1
ATOM 577 C C . MET A 1 90 ? 9.323 47.681 74.666 1.00 25.69 90 MET A C 1
ATOM 578 O O . MET A 1 90 ? 9.178 46.853 73.768 1.00 34.54 90 MET A O 1
ATOM 583 N N . THR A 1 91 ? 8.305 48.088 75.420 1.00 16.10 91 THR A N 1
ATOM 584 C CA . THR A 1 91 ? 6.924 47.691 75.174 1.00 27.95 91 THR A CA 1
ATOM 585 C C . THR A 1 91 ? 6.302 48.602 74.127 1.00 31.71 91 THR A C 1
ATOM 586 O O . THR A 1 91 ? 6.755 49.728 73.925 1.00 30.55 91 THR A O 1
ATOM 590 N N . LEU A 1 92 ? 5.297 48.118 73.406 1.00 23.71 92 LEU A N 1
ATOM 591 C CA . LEU A 1 92 ? 4.556 48.940 72.488 1.00 2.00 92 LEU A CA 1
ATOM 592 C C . LEU A 1 92 ? 3.128 49.106 72.976 1.00 8.23 92 LEU A C 1
ATOM 593 O O . LEU A 1 92 ? 2.555 48.340 73.745 1.00 41.71 92 LEU A O 1
ATOM 598 N N . GLU A 1 93 ? 2.545 50.187 72.529 1.00 16.68 93 GLU A N 1
ATOM 599 C CA . GLU A 1 93 ? 1.149 50.476 72.743 1.00 6.57 93 GLU A CA 1
ATOM 600 C C . GLU A 1 93 ? 0.798 51.220 71.470 1.00 12.32 93 GLU A C 1
ATOM 601 O O . GLU A 1 93 ? 1.687 51.830 70.880 1.00 24.94 93 GLU A O 1
ATOM 607 N N . TYR A 1 94 ? -0.433 51.154 70.956 1.00 2.70 94 TYR A N 1
ATOM 608 C CA . TYR A 1 94 ? -0.771 51.941 69.791 1.00 13.71 94 TYR A CA 1
ATOM 609 C C . TYR A 1 94 ? -2.200 52.433 69.855 1.00 9.60 94 TYR A C 1
ATOM 610 O O . TYR A 1 94 ? -3.022 51.991 70.654 1.00 27.67 94 TYR A O 1
ATOM 619 N N . GLU A 1 95 ? -2.496 53.345 68.938 1.00 12.26 95 GLU A N 1
ATOM 620 C CA . GLU A 1 95 ? -3.755 54.060 68.932 1.00 17.63 95 GLU A CA 1
ATOM 621 C C . GLU A 1 95 ? -3.963 54.443 67.495 1.00 22.30 95 GLU A C 1
ATOM 622 O O . GLU A 1 95 ? -3.047 54.650 66.695 1.00 38.23 95 GLU A O 1
ATOM 628 N N . VAL A 1 96 ? -5.225 54.440 67.143 1.00 28.25 96 VAL A N 1
ATOM 629 C CA . VAL A 1 96 ? -5.541 54.812 65.793 1.00 30.24 96 VAL A CA 1
ATOM 630 C C . VAL A 1 96 ? -6.536 55.893 65.993 1.00 36.43 96 VAL A C 1
ATOM 631 O O . VAL A 1 96 ? -7.661 55.628 66.390 1.00 14.22 96 VAL A O 1
ATOM 635 N N . LEU A 1 97 ? -5.973 57.074 65.778 1.00 37.99 97 LEU A N 1
ATOM 636 C CA . LEU A 1 97 ? -6.675 58.341 65.886 1.00 32.43 97 LEU A CA 1
ATOM 637 C C . LEU A 1 97 ? -7.278 58.778 64.558 1.00 40.79 97 LEU A C 1
ATOM 638 O O . LEU A 1 97 ? -6.592 59.124 63.582 1.00 42.21 97 LEU A O 1
ATOM 643 N N . GLY A 1 98 ? -8.610 58.741 64.569 1.00 35.50 98 GLY A N 1
ATOM 644 C CA . GLY A 1 98 ? -9.390 59.154 63.411 1.00 25.65 98 GLY A CA 1
ATOM 645 C C . GLY A 1 98 ? -10.247 58.011 62.893 1.00 54.76 98 GLY A C 1
ATOM 646 O O . GLY A 1 98 ? -10.254 56.929 63.476 1.00 64.68 98 GLY A O 1
ATOM 647 N N . GLU A 1 99 ? -10.925 58.232 61.762 1.00 69.02 99 GLU A N 1
ATOM 648 C CA . GLU A 1 99 ? -11.819 57.251 61.150 1.00 72.03 99 GLU A CA 1
ATOM 649 C C . GLU A 1 99 ? -11.029 56.139 60.464 1.00 76.77 99 GLU A C 1
ATOM 650 O O . GLU A 1 99 ? -9.973 56.448 59.900 1.00 88.82 99 GLU A O 1
ATOM 652 N N . ILE A 1 100 ? -11.476 54.861 60.496 1.00 68.49 100 ILE A N 1
ATOM 653 C CA . ILE A 1 100 ? -10.796 53.790 59.765 1.00 61.51 100 ILE A CA 1
ATOM 654 C C . ILE A 1 100 ? -10.857 54.147 58.264 1.00 58.25 100 ILE A C 1
ATOM 655 O O . ILE A 1 100 ? -11.895 54.499 57.688 1.00 47.57 100 ILE A O 1
ATOM 657 N N . LYS A 1 101 ? -9.668 54.181 57.663 1.00 52.02 101 LYS A N 1
ATOM 658 C CA . LYS A 1 101 ? -9.473 54.657 56.300 1.00 44.87 101 LYS A CA 1
ATOM 659 C C . LYS A 1 101 ? -8.493 53.762 55.559 1.00 42.62 101 LYS A C 1
ATOM 660 O O . LYS A 1 101 ? -7.392 53.560 56.053 1.00 42.87 101 LYS A O 1
ATOM 663 N N . ASP A 1 102 ? -8.810 53.275 54.348 1.00 33.91 102 ASP A N 1
ATOM 664 C CA . ASP A 1 102 ? -7.941 52.346 53.637 1.00 33.13 102 ASP A CA 1
ATOM 665 C C . ASP A 1 102 ? -6.569 52.832 53.211 1.00 43.58 102 ASP A C 1
ATOM 666 O O . ASP A 1 102 ? -6.300 53.356 52.127 1.00 61.58 102 ASP A O 1
ATOM 668 N N . LEU A 1 103 ? -5.659 52.538 54.149 1.00 38.46 103 LEU A N 1
ATOM 669 C CA . LEU A 1 103 ? -4.248 52.832 54.025 1.00 33.95 103 LEU A CA 1
ATOM 670 C C . LEU A 1 103 ? -3.554 51.701 53.266 1.00 34.11 103 LEU A C 1
ATOM 671 O O . LEU A 1 103 ? -2.362 51.437 53.470 1.00 43.81 103 LEU A O 1
ATOM 676 N N . SER A 1 104 ? -4.294 51.116 52.307 1.00 41.41 104 SER A N 1
ATOM 677 C CA . SER A 1 104 ? -3.898 49.961 51.538 1.00 35.45 104 SER A CA 1
ATOM 678 C C . SER A 1 104 ? -2.528 50.063 50.884 1.00 45.64 104 SER A C 1
ATOM 679 O O . SER A 1 104 ? -1.774 49.087 50.977 1.00 46.60 104 SER A O 1
ATOM 681 N N . ALA A 1 105 ? -2.184 51.225 50.308 1.00 53.65 105 ALA A N 1
ATOM 682 C CA . ALA A 1 105 ? -0.916 51.439 49.619 1.00 50.81 105 ALA A CA 1
ATOM 683 C C . ALA A 1 105 ? 0.305 51.673 50.500 1.00 56.70 105 ALA A C 1
ATOM 684 O O . ALA A 1 105 ? 1.444 51.261 50.242 1.00 58.07 105 ALA A O 1
ATOM 686 N N . TYR A 1 106 ? -0.038 52.382 51.570 1.00 50.31 106 TYR A N 1
ATOM 687 C CA . TYR A 1 106 ? 0.941 52.812 52.540 1.00 41.02 106 TYR A CA 1
ATOM 688 C C . TYR A 1 106 ? 1.404 51.660 53.404 1.00 39.20 106 TYR A C 1
ATOM 689 O O . TYR A 1 106 ? 2.499 51.714 53.943 1.00 44.85 106 TYR A O 1
ATOM 697 N N . ASP A 1 107 ? 0.662 50.549 53.394 1.00 37.74 107 ASP A N 1
ATOM 698 C CA . ASP A 1 107 ? 0.881 49.434 54.305 1.00 41.77 107 ASP A CA 1
ATOM 699 C C . ASP A 1 107 ? 2.307 48.951 54.496 1.00 49.25 107 ASP A C 1
ATOM 700 O O . ASP A 1 107 ? 2.882 48.964 55.576 1.00 62.05 107 ASP A O 1
ATOM 703 N N . GLN A 1 108 ? 2.855 48.577 53.362 1.00 46.03 108 GLN A N 1
ATOM 704 C CA . GLN A 1 108 ? 4.197 48.024 53.225 1.00 48.59 108 GLN A CA 1
ATOM 705 C C . GLN A 1 108 ? 5.333 49.040 53.426 1.00 51.62 108 GLN A C 1
ATOM 706 O O . GLN A 1 108 ? 6.457 48.687 53.780 1.00 60.96 108 GLN A O 1
ATOM 712 N N . LYS A 1 109 ? 5.047 50.334 53.192 1.00 50.43 109 LYS A N 1
ATOM 713 C CA . LYS A 1 109 ? 6.023 51.419 53.337 1.00 50.29 109 LYS A CA 1
ATOM 714 C C . LYS A 1 109 ? 6.082 51.849 54.799 1.00 46.16 109 LYS A C 1
ATOM 715 O O . LYS A 1 109 ? 7.166 52.068 55.327 1.00 47.55 109 LYS A O 1
ATOM 717 N N . LEU A 1 110 ? 4.906 51.928 55.444 1.00 41.30 110 LEU A N 1
ATOM 718 C CA . LEU A 1 110 ? 4.714 52.155 56.875 1.00 41.07 110 LEU A CA 1
ATOM 719 C C . LEU A 1 110 ? 5.345 51.052 57.698 1.00 31.95 110 LEU A C 1
ATOM 720 O O . LEU A 1 110 ? 6.125 51.333 58.594 1.00 45.97 110 LEU A O 1
ATOM 725 N N . ALA A 1 111 ? 5.017 49.795 57.384 1.00 23.67 111 ALA A N 1
ATOM 726 C CA . ALA A 1 111 ? 5.570 48.630 58.064 1.00 26.35 111 ALA A CA 1
ATOM 727 C C . ALA A 1 111 ? 7.083 48.590 57.982 1.00 22.37 111 ALA A C 1
ATOM 728 O O . ALA A 1 111 ? 7.768 48.289 58.966 1.00 31.13 111 ALA A O 1
ATOM 730 N N . LYS A 1 112 ? 7.594 48.972 56.799 1.00 38.13 112 LYS A N 1
ATOM 731 C CA . LYS A 1 112 ? 9.034 49.014 56.588 1.00 40.02 112 LYS A CA 1
ATOM 732 C C . LYS A 1 112 ? 9.688 50.017 57.535 1.00 43.83 112 LYS A C 1
ATOM 733 O O . LYS A 1 112 ? 10.657 49.713 58.237 1.00 35.55 112 LYS A O 1
ATOM 735 N N . LEU A 1 113 ? 9.103 51.218 57.584 1.00 46.50 113 LEU A N 1
ATOM 736 C CA . LEU A 1 113 ? 9.587 52.317 58.397 1.00 37.12 113 LEU A CA 1
ATOM 737 C C . LEU A 1 113 ? 9.491 52.015 59.876 1.00 40.41 113 LEU A C 1
ATOM 738 O O . LEU A 1 113 ? 10.456 52.213 60.596 1.00 47.56 113 LEU A O 1
ATOM 743 N N . MET A 1 114 ? 8.368 51.477 60.326 1.00 31.65 114 MET A N 1
ATOM 744 C CA . MET A 1 114 ? 8.175 51.117 61.705 1.00 11.06 114 MET A CA 1
ATOM 745 C C . MET A 1 114 ? 9.158 50.040 62.122 1.00 25.11 114 MET A C 1
ATOM 746 O O . MET A 1 114 ? 9.551 49.983 63.292 1.00 28.81 114 MET A O 1
ATOM 751 N N . ARG A 1 115 ? 9.590 49.187 61.191 1.00 21.67 115 ARG A N 1
ATOM 752 C CA . ARG A 1 115 ? 10.582 48.190 61.568 1.00 27.88 115 ARG A CA 1
ATOM 753 C C . ARG A 1 115 ? 11.929 48.846 61.683 1.00 15.81 115 ARG A C 1
ATOM 754 O O . ARG A 1 115 ? 12.647 48.471 62.601 1.00 32.06 115 ARG A O 1
ATOM 758 N N . LYS A 1 116 ? 12.262 49.819 60.813 1.00 43.03 116 LYS A N 1
ATOM 759 C CA . LYS A 1 116 ? 13.559 50.489 60.875 1.00 46.10 116 LYS A CA 1
ATOM 760 C C . LYS A 1 116 ? 13.658 51.326 62.137 1.00 37.76 116 LYS A C 1
ATOM 761 O O . LYS A 1 116 ? 14.704 51.393 62.771 1.00 40.23 116 LYS A O 1
ATOM 763 N N . LEU A 1 117 ? 12.567 51.995 62.501 1.00 32.91 117 LEU A N 1
ATOM 764 C CA . LEU A 1 117 ? 12.482 52.728 63.746 1.00 28.10 117 LEU A CA 1
ATOM 765 C C . LEU A 1 117 ? 12.458 51.787 64.950 1.00 40.30 117 LEU A C 1
ATOM 766 O O . LEU A 1 117 ? 13.090 52.119 65.950 1.00 42.79 117 LEU A O 1
ATOM 771 N N . PHE A 1 118 ? 11.788 50.625 64.944 1.00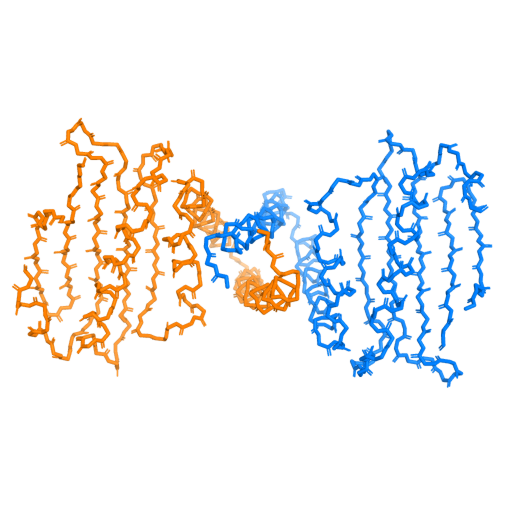 40.34 118 PHE A N 1
ATOM 772 C CA . PHE A 1 118 ? 11.837 49.729 66.101 1.00 29.81 118 PHE A CA 1
ATOM 773 C C . PHE A 1 118 ? 13.231 49.178 66.367 1.00 37.35 118 PHE A C 1
ATOM 774 O O . PHE A 1 118 ? 13.587 48.970 67.520 1.00 25.43 118 PHE A O 1
ATOM 782 N N . HIS A 1 119 ? 14.040 48.958 65.319 1.00 49.91 119 HIS A N 1
ATOM 783 C CA . HIS A 1 119 ? 15.422 48.493 65.436 1.00 49.76 119 HIS A CA 1
ATOM 784 C C . HIS A 1 119 ? 16.350 49.580 65.964 1.00 43.83 119 HIS A C 1
ATOM 785 O O . HIS A 1 119 ? 17.211 49.314 66.806 1.00 46.30 119 HIS A O 1
ATOM 787 N N . LEU A 1 120 ? 16.184 50.813 65.457 1.00 22.48 120 LEU A N 1
ATOM 788 C CA . LEU A 1 120 ? 16.887 51.986 65.960 1.00 44.58 120 LEU A CA 1
ATOM 789 C C . LEU A 1 120 ? 16.561 52.069 67.440 1.00 39.99 120 LEU A C 1
ATOM 790 O O . LEU A 1 120 ? 17.472 52.129 68.270 1.00 45.58 120 LEU A O 1
ATOM 793 N N . PHE A 1 121 ? 15.265 51.970 67.777 1.00 27.48 121 PHE A N 1
ATOM 794 C CA . PHE A 1 121 ? 14.895 51.999 69.170 1.00 13.17 121 PHE A CA 1
ATOM 795 C C . PHE A 1 121 ? 15.544 50.883 69.964 1.00 18.33 121 PHE A C 1
ATOM 796 O O . PHE A 1 121 ? 16.138 51.201 70.982 1.00 25.32 121 PHE A O 1
ATOM 804 N N . ASP A 1 122 ? 15.580 49.620 69.509 1.00 37.05 122 ASP A N 1
ATOM 805 C CA . ASP A 1 122 ? 16.188 48.527 70.277 1.00 37.80 122 ASP A CA 1
ATOM 806 C C . ASP A 1 122 ? 17.691 48.680 70.486 1.00 34.14 122 ASP A C 1
ATOM 807 O O . ASP A 1 122 ? 18.251 48.128 71.436 1.00 36.09 122 ASP A O 1
ATOM 812 N N . GLN A 1 123 ? 18.358 49.454 69.615 1.00 42.61 123 GLN A N 1
ATOM 813 C CA . GLN A 1 123 ? 19.781 49.749 69.738 1.00 48.88 123 GLN A CA 1
ATOM 814 C C . GLN A 1 123 ? 20.085 50.938 70.654 1.00 52.03 123 GLN A C 1
ATOM 815 O O . GLN A 1 123 ? 21.185 51.076 71.197 1.00 54.69 123 GLN A O 1
ATOM 817 N N . ALA A 1 124 ? 19.075 51.805 70.831 1.00 46.77 124 ALA A N 1
ATOM 818 C CA . ALA A 1 124 ? 19.162 53.016 71.640 1.00 28.17 124 ALA A CA 1
ATOM 819 C C . ALA A 1 124 ? 18.616 52.921 73.059 1.00 33.82 124 ALA A C 1
ATOM 820 O O . ALA A 1 124 ? 19.235 53.443 73.990 1.00 28.44 124 ALA A O 1
ATOM 822 N N . VAL A 1 125 ? 17.468 52.284 73.317 1.00 32.34 125 VAL A N 1
ATOM 823 C CA . VAL A 1 125 ? 16.950 52.180 74.687 1.00 29.14 125 VAL A CA 1
ATOM 824 C C . VAL A 1 125 ? 17.828 51.383 75.667 1.00 34.09 125 VAL A C 1
ATOM 825 O O . VAL A 1 125 ? 18.553 50.477 75.260 1.00 37.52 125 VAL A O 1
ATOM 829 N N . SER A 1 126 ? 17.820 51.750 76.953 1.00 36.39 126 SER A N 1
ATOM 830 C CA . SER A 1 126 ? 18.544 51.016 77.979 1.00 21.52 126 SER A CA 1
ATOM 831 C C . SER A 1 126 ? 17.886 49.653 78.176 1.00 35.54 126 SER A C 1
ATOM 832 O O . SER A 1 126 ? 16.730 49.550 78.599 1.00 34.13 126 SER A O 1
ATOM 834 N N . ARG A 1 127 ? 18.628 48.591 77.821 1.00 29.22 127 ARG A N 1
ATOM 835 C CA . ARG A 1 127 ? 18.157 47.220 77.991 1.00 30.39 127 ARG A CA 1
ATOM 836 C C . ARG A 1 127 ? 17.762 46.933 79.437 1.00 32.63 127 ARG A C 1
ATOM 837 O O . ARG A 1 127 ? 16.883 46.115 79.694 1.00 43.95 127 ARG A O 1
ATOM 840 N N . GLU A 1 128 ? 18.345 47.685 80.374 1.00 23.71 128 GLU A N 1
ATOM 841 C CA . GLU A 1 128 ? 18.067 47.547 81.795 1.00 23.18 128 GLU A CA 1
ATOM 842 C C . GLU A 1 128 ? 17.048 48.526 82.398 1.00 32.65 128 GLU A C 1
ATOM 843 O O . GLU A 1 128 ? 17.084 48.762 83.611 1.00 41.84 128 GLU A O 1
ATOM 849 N N . SER A 1 129 ? 16.116 49.028 81.551 1.00 24.25 129 SER A N 1
ATOM 850 C CA . SER A 1 129 ? 15.093 50.033 81.855 1.00 15.86 129 SER A CA 1
ATOM 851 C C . SER A 1 129 ? 13.702 49.695 81.372 1.00 28.76 129 SER A C 1
ATOM 852 O O . SER A 1 129 ? 13.581 49.117 80.298 1.00 46.35 129 SER A O 1
ATOM 855 N N . GLU A 1 130 ? 12.621 50.079 82.055 1.00 29.10 130 GLU A N 1
ATOM 856 C CA . GLU A 1 130 ? 11.319 49.760 81.498 1.00 26.85 130 GLU A CA 1
ATOM 857 C C . GLU A 1 130 ? 10.766 50.784 80.503 1.00 28.20 130 GLU A C 1
ATOM 858 O O . GLU A 1 130 ? 9.922 51.646 80.747 1.00 44.47 130 GLU A O 1
ATOM 864 N N . ASN A 1 131 ? 11.290 50.608 79.293 1.00 29.40 131 ASN A N 1
ATOM 865 C CA . ASN A 1 131 ? 10.994 51.450 78.135 1.00 14.56 131 ASN A CA 1
ATOM 866 C C . ASN A 1 131 ? 9.629 51.250 77.527 1.00 3.53 131 ASN A C 1
ATOM 867 O O . ASN A 1 131 ? 9.150 50.130 77.495 1.00 29.49 131 ASN A O 1
ATOM 872 N N . HIS A 1 132 ? 8.958 52.281 77.046 1.00 25.97 132 HIS A N 1
ATOM 873 C CA . HIS A 1 132 ? 7.605 52.165 76.496 1.00 13.34 132 HIS A CA 1
ATOM 874 C C . HIS A 1 132 ? 7.480 53.160 75.358 1.00 13.16 132 HIS A C 1
ATOM 875 O O . HIS A 1 132 ? 8.073 54.238 75.362 1.00 33.84 132 HIS A O 1
ATOM 882 N N . LEU A 1 133 ? 6.751 52.710 74.337 1.00 20.92 133 LEU A N 1
ATOM 883 C CA . LEU A 1 133 ? 6.483 53.478 73.128 1.00 22.04 133 LEU A CA 1
ATOM 884 C C . LEU A 1 133 ? 5.011 53.343 72.771 1.00 22.63 133 LEU A C 1
ATOM 885 O O . LEU A 1 133 ? 4.368 52.296 72.862 1.00 33.21 133 LEU A O 1
ATOM 890 N N . THR A 1 134 ? 4.493 54.514 72.446 1.00 27.49 134 THR A N 1
ATOM 891 C CA . THR A 1 134 ? 3.099 54.643 72.103 1.00 26.07 134 THR A CA 1
ATOM 892 C C . THR A 1 134 ? 3.174 55.208 70.696 1.00 20.22 134 THR A C 1
ATOM 893 O O . THR A 1 134 ? 4.021 56.066 70.440 1.00 12.30 134 THR A O 1
ATOM 897 N N . VAL A 1 135 ? 2.353 54.674 69.788 1.00 19.18 135 VAL A N 1
ATOM 898 C CA . VAL A 1 135 ? 2.333 55.083 68.397 1.00 2.76 135 VAL A CA 1
ATOM 899 C C . VAL A 1 135 ? 0.884 55.385 68.103 1.00 15.22 135 VAL A C 1
ATOM 900 O O . VAL A 1 135 ? 0.016 54.532 68.264 1.00 20.92 135 VAL A O 1
ATOM 904 N N . SER A 1 136 ? 0.633 56.610 67.645 1.00 23.80 136 SER A N 1
ATOM 905 C CA . SER A 1 136 ? -0.708 57.037 67.293 1.00 40.38 136 SER A CA 1
ATOM 906 C C . SER A 1 136 ? -0.756 57.379 65.815 1.00 43.17 136 SER A C 1
ATOM 907 O O . SER A 1 136 ? -0.117 58.335 65.359 1.00 53.30 136 SER A O 1
ATOM 910 N N . LEU A 1 137 ? -1.502 56.559 65.062 1.00 32.64 137 LEU A N 1
ATOM 911 C CA . LEU A 1 137 ? -1.693 56.779 63.639 1.00 40.07 137 LEU A CA 1
ATOM 912 C C . LEU A 1 137 ? -2.856 57.716 63.497 1.00 42.81 137 LEU A C 1
ATOM 913 O O . LEU A 1 137 ? -3.976 57.370 63.879 1.00 28.80 137 LEU A O 1
ATOM 918 N N . GLN A 1 138 ? -2.555 58.918 62.989 1.00 51.60 138 GLN A N 1
ATOM 919 C CA . GLN A 1 138 ? -3.569 59.926 62.756 1.00 38.41 138 GLN A CA 1
ATOM 920 C C . GLN A 1 138 ? -3.965 59.854 61.304 1.00 38.62 138 GLN A C 1
ATOM 921 O O . GLN A 1 138 ? -3.284 60.307 60.384 1.00 56.80 138 GLN A O 1
ATOM 923 N N . THR A 1 139 ? -5.086 59.164 61.158 1.00 44.74 139 THR A N 1
ATOM 924 C CA . THR A 1 139 ? -5.779 58.999 59.880 1.00 55.02 139 THR A CA 1
ATOM 925 C C . THR A 1 139 ? -6.823 60.138 59.811 1.00 78.14 139 THR A C 1
ATOM 926 O O . THR A 1 139 ? -7.990 59.886 59.484 1.00 89.99 139 THR A O 1
ATOM 930 N N . ASP A 1 140 ? -6.490 61.407 60.097 1.00 66.99 140 ASP A N 1
ATOM 931 C CA . ASP A 1 140 ? -7.518 62.450 60.172 1.00 63.05 140 ASP A CA 1
ATOM 932 C C . ASP A 1 140 ? -7.053 63.877 59.938 1.00 77.60 140 ASP A C 1
ATOM 933 O O . ASP A 1 140 ? -7.885 64.789 59.902 1.00 68.42 140 ASP A O 1
ATOM 935 N N . HIS A 1 141 ? -5.746 64.115 59.759 1.00 80.80 141 HIS A N 1
ATOM 936 C CA . HIS A 1 141 ? -5.269 65.483 59.584 1.00 71.37 141 HIS A CA 1
ATOM 937 C C . HIS A 1 141 ? -5.743 65.991 58.242 1.00 81.90 141 HIS A C 1
ATOM 938 O O . HIS A 1 141 ? -5.810 65.280 57.237 1.00 87.46 141 HIS A O 1
ATOM 941 N N . PRO A 1 142 ? -6.147 67.251 58.323 1.00 82.23 142 PRO A N 1
ATOM 942 C CA . PRO A 1 142 ? -6.661 67.947 57.171 1.00 84.74 142 PRO A CA 1
ATOM 943 C C . PRO A 1 142 ? -5.618 68.114 56.069 1.00 85.74 142 PRO A C 1
ATOM 944 O O . PRO A 1 142 ? -5.865 67.838 54.886 1.00 62.76 142 PRO A O 1
ATOM 946 N N . ASP A 1 143 ? -4.416 68.478 56.546 1.00 83.05 143 ASP A N 1
ATOM 947 C CA . ASP A 1 143 ? -3.274 68.757 55.694 1.00 82.47 143 ASP A CA 1
ATOM 948 C C . ASP A 1 143 ? -2.711 67.478 55.083 1.00 80.09 143 ASP A C 1
ATOM 949 O O . ASP A 1 143 ? -2.958 67.263 53.898 1.00 83.97 143 ASP A O 1
ATOM 951 N N . ARG A 1 144 ? -1.994 66.594 55.794 1.00 75.33 144 ARG A N 1
ATOM 952 C CA . ARG A 1 144 ? -1.553 65.338 55.204 1.00 72.92 144 ARG A CA 1
ATOM 953 C C . ARG A 1 144 ? -2.308 64.143 55.795 1.00 78.94 144 ARG A C 1
ATOM 954 O O . ARG A 1 144 ? -2.616 64.100 56.987 1.00 89.99 144 ARG A O 1
ATOM 962 N N . GLN A 1 145 ? -2.657 63.185 54.917 1.00 83.17 145 GLN A N 1
ATOM 963 C CA . GLN A 1 145 ? -3.454 61.979 55.212 1.00 89.99 145 GLN A CA 1
ATOM 964 C C . GLN A 1 145 ? -3.067 60.933 56.262 1.00 87.34 145 GLN A C 1
ATOM 965 O O . GLN A 1 145 ? -3.812 59.970 56.501 1.00 79.53 145 GLN A O 1
ATOM 967 N N . LEU A 1 146 ? -1.910 61.116 56.907 1.00 77.68 146 LEU A N 1
ATOM 968 C CA . LEU A 1 146 ? -1.433 60.165 57.884 1.00 57.10 146 LEU A CA 1
ATOM 969 C C . LEU A 1 146 ? -0.260 60.663 58.715 1.00 48.26 146 LEU A C 1
ATOM 970 O O . LEU A 1 146 ? 0.778 60.959 58.118 1.00 42.53 146 LEU A O 1
ATOM 975 N N . ILE A 1 147 ? -0.358 60.744 60.057 1.00 53.12 147 ILE A N 1
ATOM 976 C CA . ILE A 1 147 ? 0.807 61.073 60.874 1.00 42.78 147 ILE A CA 1
ATOM 977 C C . ILE A 1 147 ? 1.073 60.047 61.977 1.00 30.46 147 ILE A C 1
ATOM 978 O O . ILE A 1 147 ? 0.226 59.801 62.837 1.00 35.86 147 ILE A O 1
ATOM 981 N N . LEU A 1 148 ? 2.254 59.415 61.951 1.00 22.47 148 LEU A N 1
ATOM 982 C CA . LEU A 1 148 ? 2.701 58.494 62.980 1.00 39.96 148 LEU A CA 1
ATOM 983 C C . LEU A 1 148 ? 3.340 59.282 64.098 1.00 44.68 148 LEU A C 1
ATOM 984 O O . LEU A 1 148 ? 4.320 59.982 63.887 1.00 34.55 148 LEU A O 1
ATOM 987 N N . TYR A 1 149 ? 2.773 59.158 65.292 1.00 57.54 149 TYR A N 1
ATOM 988 C CA . TYR A 1 149 ? 3.286 59.835 66.469 1.00 30.57 149 TYR A CA 1
ATOM 989 C C . TYR A 1 149 ? 3.970 58.892 67.440 1.00 25.98 149 TYR A C 1
ATOM 990 O O . TYR A 1 149 ? 3.343 57.975 67.960 1.00 47.38 149 TYR A O 1
ATOM 999 N N . LEU A 1 150 ? 5.225 59.118 67.782 1.00 18.48 150 LEU A N 1
ATOM 1000 C CA . LEU A 1 150 ? 5.904 58.267 68.718 1.00 21.01 150 LEU A CA 1
ATOM 1001 C C . LEU A 1 150 ? 6.184 58.925 70.062 1.00 30.60 150 LEU A C 1
ATOM 1002 O O . LEU A 1 150 ? 6.976 59.868 70.094 1.00 39.83 150 LEU A O 1
ATOM 1007 N N . ASP A 1 151 ? 5.542 58.513 71.181 1.00 24.94 151 ASP A N 1
ATOM 1008 C CA . ASP A 1 151 ? 5.896 59.075 72.488 1.00 14.48 151 ASP A CA 1
ATOM 1009 C C . ASP A 1 151 ? 6.589 57.959 73.236 1.00 18.53 151 ASP A C 1
ATOM 1010 O O . ASP A 1 151 ? 5.962 57.007 73.691 1.00 31.56 151 ASP A O 1
ATOM 1015 N N . PHE A 1 152 ? 7.914 58.076 73.308 1.00 13.54 152 PHE A N 1
ATOM 1016 C CA . PHE A 1 152 ? 8.769 57.149 74.047 1.00 10.09 152 PHE A CA 1
ATOM 1017 C C . PHE A 1 152 ? 9.112 57.696 75.415 1.00 26.05 152 PHE A C 1
ATOM 1018 O O . PHE A 1 152 ? 9.465 58.859 75.569 1.00 22.81 152 PHE A O 1
ATOM 1026 N N . HIS A 1 153 ? 9.087 56.777 76.371 1.00 32.22 153 HIS A N 1
ATOM 1027 C CA . HIS A 1 153 ? 9.507 57.025 77.726 1.00 19.05 153 HIS A CA 1
ATOM 1028 C C . HIS A 1 153 ? 10.239 55.795 78.232 1.00 15.31 153 HIS A C 1
ATOM 1029 O O . HIS A 1 153 ? 9.790 54.651 78.243 1.00 25.72 153 HIS A O 1
ATOM 1036 N N . GLY A 1 154 ? 11.411 56.111 78.721 1.00 11.67 154 GLY A N 1
ATOM 1037 C CA . GLY A 1 154 ? 12.286 55.095 79.224 1.00 13.49 154 GLY A CA 1
ATOM 1038 C C . GLY A 1 154 ? 13.618 55.758 79.438 1.00 28.72 154 GLY A C 1
ATOM 1039 O O . GLY A 1 154 ? 13.692 56.898 79.881 1.00 29.30 154 GLY A O 1
ATOM 1040 N N . ALA A 1 155 ? 14.677 55.049 79.107 1.00 42.27 155 ALA A N 1
ATOM 1041 C CA . ALA A 1 155 ? 16.001 55.593 79.301 1.00 45.57 155 ALA A CA 1
ATOM 1042 C C . ALA A 1 155 ? 16.832 55.130 78.124 1.00 29.27 155 ALA A C 1
ATOM 1043 O O . ALA A 1 155 ? 16.407 54.250 77.379 1.00 37.83 155 ALA A O 1
ATOM 1045 N N . PHE A 1 156 ? 17.963 55.795 77.899 1.00 37.37 156 PHE A N 1
ATOM 1046 C CA . PHE A 1 156 ? 18.800 55.467 76.768 1.00 13.06 156 PHE A CA 1
ATOM 1047 C C . PHE A 1 156 ? 20.183 54.946 77.181 1.00 25.03 156 PHE A C 1
ATOM 1048 O O . PHE A 1 156 ? 20.591 54.983 78.346 1.00 42.56 156 PHE A O 1
ATOM 1056 N N . ALA A 1 157 ? 20.779 54.281 76.169 1.00 43.19 157 ALA A N 1
ATOM 1057 C CA . ALA A 1 157 ? 22.110 53.682 76.160 1.00 50.59 157 ALA A CA 1
ATOM 1058 C C . ALA A 1 157 ? 22.865 54.418 75.040 1.00 55.21 157 ALA A C 1
ATOM 1059 O O . ALA A 1 157 ? 23.552 55.377 75.387 1.00 73.01 157 ALA A O 1
ATOM 1061 N N . ASP A 1 158 ? 22.861 54.112 73.730 1.00 52.54 158 ASP A N 1
ATOM 1062 C CA . ASP A 1 158 ? 23.495 55.003 72.754 1.00 60.28 158 ASP A CA 1
ATOM 1063 C C . ASP A 1 158 ? 22.384 55.844 72.139 1.00 54.49 158 ASP A C 1
ATOM 1064 O O . ASP A 1 158 ? 21.770 55.488 71.128 1.00 58.59 158 ASP A O 1
ATOM 1066 N N . PRO A 1 159 ? 22.084 56.966 72.816 1.00 35.98 159 PRO A N 1
ATOM 1067 C CA . PRO A 1 159 ? 21.081 57.915 72.351 1.00 35.96 159 PRO A CA 1
ATOM 1068 C C . PRO A 1 159 ? 21.374 58.436 70.943 1.00 45.92 159 PRO A C 1
ATOM 1069 O O . PRO A 1 159 ? 20.469 58.807 70.192 1.00 46.71 159 PRO A O 1
ATOM 1071 N N . SER A 1 160 ? 22.686 58.405 70.618 1.00 64.79 160 SER A N 1
ATOM 1072 C CA . SER A 1 160 ? 23.299 58.757 69.335 1.00 66.50 160 SER A CA 1
ATOM 1073 C C . SER A 1 160 ? 22.752 58.084 68.072 1.00 67.27 160 SER A C 1
ATOM 1074 O O . SER A 1 160 ? 22.793 58.678 66.989 1.00 67.01 160 SER A O 1
ATOM 1076 N N . ALA A 1 161 ? 22.198 56.860 68.225 1.00 62.84 161 ALA A N 1
ATOM 1077 C CA . ALA A 1 161 ? 21.592 56.035 67.162 1.00 47.13 161 ALA A CA 1
ATOM 1078 C C . ALA A 1 161 ? 20.491 56.734 66.360 1.00 47.81 161 ALA A C 1
ATOM 1079 O O . ALA A 1 161 ? 19.997 56.207 65.360 1.00 50.09 161 ALA A O 1
ATOM 1081 N N . PHE A 1 162 ? 20.060 57.896 66.865 1.00 61.79 162 PHE A N 1
ATOM 1082 C CA . PHE A 1 162 ? 19.059 58.731 66.241 1.00 69.39 162 PHE A CA 1
ATOM 1083 C C . PHE A 1 162 ? 19.561 59.901 65.396 1.00 81.42 162 PHE A C 1
ATOM 1084 O O . PHE A 1 162 ? 20.686 60.389 65.513 1.00 89.99 162 PHE A O 1
ATOM 1092 N N . ASP A 1 174 ? 7.915 62.499 56.296 1.00 66.81 174 ASP A N 1
ATOM 1093 C CA . ASP A 1 174 ? 8.765 63.595 56.720 1.00 57.02 174 ASP A CA 1
ATOM 1094 C C . ASP A 1 174 ? 8.768 63.715 58.254 1.00 50.88 174 ASP A C 1
ATOM 1095 O O . ASP A 1 174 ? 7.699 63.711 58.874 1.00 52.87 174 ASP A O 1
ATOM 1097 N N . ILE A 1 175 ? 9.943 63.805 58.909 1.00 34.98 175 ILE A N 1
ATOM 1098 C CA . ILE A 1 175 ? 10.011 63.991 60.358 1.00 54.06 175 ILE A CA 1
ATOM 1099 C C . ILE A 1 175 ? 9.598 65.433 60.724 1.00 60.69 175 ILE A C 1
ATOM 1100 O O . ILE A 1 175 ? 10.307 66.402 60.458 1.00 86.76 175 ILE A O 1
ATOM 1102 N N . MET A 1 176 ? 8.406 65.619 61.296 1.00 52.84 176 MET A N 1
ATOM 1103 C CA . MET A 1 176 ? 7.867 66.942 61.618 1.00 29.41 176 MET A CA 1
ATOM 1104 C C . MET A 1 176 ? 8.113 67.360 63.068 1.00 42.19 176 MET A C 1
ATOM 1105 O O . MET A 1 176 ? 7.513 68.301 63.614 1.00 67.10 176 MET A O 1
ATOM 1110 N N . ARG A 1 177 ? 8.922 66.509 63.707 1.00 38.56 177 ARG A N 1
ATOM 1111 C CA . ARG A 1 177 ? 9.394 66.691 65.058 1.00 25.13 177 ARG A CA 1
ATOM 1112 C C . ARG A 1 177 ? 10.291 65.487 65.290 1.00 32.76 177 ARG A C 1
ATOM 1113 O O . ARG A 1 177 ? 10.251 64.432 64.637 1.00 37.37 177 ARG A O 1
ATOM 1116 N N . PHE A 1 178 ? 11.231 65.826 66.159 1.00 25.51 178 PHE A N 1
ATOM 1117 C CA . PHE A 1 178 ? 12.160 64.893 66.738 1.00 36.84 178 PHE A CA 1
ATOM 1118 C C . PHE A 1 178 ? 12.720 65.689 67.889 1.00 37.65 178 PHE A C 1
ATOM 1119 O O . PHE A 1 178 ? 13.281 66.775 67.751 1.00 69.63 178 PHE A O 1
ATOM 1127 N N . GLU A 1 179 ? 12.535 65.087 69.042 1.00 33.02 179 GLU A N 1
ATOM 1128 C CA . GLU A 1 179 ? 12.942 65.746 70.239 1.00 35.42 179 GLU A CA 1
ATOM 1129 C C . GLU A 1 179 ? 13.273 64.667 71.237 1.00 31.31 179 GLU A C 1
ATOM 1130 O O . GLU A 1 179 ? 12.399 64.187 71.961 1.00 44.41 179 GLU A O 1
ATOM 1136 N N . ILE A 1 180 ? 14.526 64.237 71.263 1.00 30.20 180 ILE A N 1
ATOM 1137 C CA . ILE A 1 180 ? 14.925 63.259 72.240 1.00 29.98 180 ILE A CA 1
ATOM 1138 C C . ILE A 1 180 ? 15.513 63.990 73.422 1.00 27.17 180 ILE A C 1
ATOM 1139 O O . ILE A 1 180 ? 16.411 64.813 73.279 1.00 39.64 180 ILE A O 1
ATOM 1144 N N . THR A 1 181 ? 14.933 63.764 74.598 1.00 45.87 181 THR A N 1
ATOM 1145 C CA . THR A 1 181 ? 15.520 64.252 75.832 1.00 39.64 181 THR A CA 1
ATOM 1146 C C . THR A 1 181 ? 16.087 63.044 76.598 1.00 39.50 181 THR A C 1
ATOM 1147 O O . THR A 1 181 ? 16.427 62.053 75.943 1.00 39.00 181 THR A O 1
ATOM 1151 N N . SER A 1 182 ? 16.222 63.010 77.935 1.00 46.12 182 SER A N 1
ATOM 1152 C CA . SER A 1 182 ? 16.827 61.865 78.603 1.00 38.14 182 SER A CA 1
ATOM 1153 C C . SER A 1 182 ? 15.859 60.694 78.768 1.00 36.39 182 SER A C 1
ATOM 1154 O O . SER A 1 182 ? 16.235 59.529 78.725 1.00 32.47 182 SER A O 1
ATOM 1156 N N . HIS A 1 183 ? 14.567 60.965 78.915 1.00 27.29 183 HIS A N 1
ATOM 1157 C CA . HIS A 1 183 ? 13.537 59.966 79.156 1.00 12.96 183 HIS A CA 1
ATOM 1158 C C . HIS A 1 183 ? 12.287 60.147 78.297 1.00 18.79 183 HIS A C 1
ATOM 1159 O O . HIS A 1 183 ? 11.199 59.639 78.569 1.00 38.62 183 HIS A O 1
ATOM 1166 N N . GLU A 1 184 ? 12.502 60.820 77.177 1.00 21.45 184 GLU A N 1
ATOM 1167 C CA . GLU A 1 184 ? 11.464 61.073 76.198 1.00 18.23 184 GLU A CA 1
ATOM 1168 C C . GLU A 1 184 ? 12.121 61.245 74.814 1.00 16.75 184 GLU A C 1
ATOM 1169 O O . GLU A 1 184 ? 13.309 61.550 74.638 1.00 27.28 184 GLU A O 1
ATOM 1175 N N . CYS A 1 185 ? 11.323 60.879 73.816 1.00 24.24 185 CYS A N 1
ATOM 1176 C CA . CYS A 1 185 ? 11.700 60.987 72.424 1.00 26.40 185 CYS A CA 1
ATOM 1177 C C . CYS A 1 185 ? 10.358 61.078 71.750 1.00 29.76 185 CYS A C 1
ATOM 1178 O O . CYS A 1 185 ? 9.467 60.231 71.879 1.00 38.24 185 CYS A O 1
ATOM 1181 N N . LEU A 1 186 ? 10.222 62.239 71.135 1.00 38.54 186 LEU A N 1
ATOM 1182 C CA . LEU A 1 186 ? 9.015 62.567 70.425 1.00 31.38 186 LEU A CA 1
ATOM 1183 C C . LEU A 1 186 ? 9.431 62.630 68.971 1.00 21.35 186 LEU A C 1
ATOM 1184 O O . LEU A 1 186 ? 10.430 63.243 68.622 1.00 29.05 186 LEU A O 1
ATOM 1189 N N . ILE A 1 187 ? 8.712 61.891 68.141 1.00 21.00 187 ILE A N 1
ATOM 1190 C CA . ILE A 1 187 ? 8.971 61.871 66.720 1.00 29.85 187 ILE A CA 1
ATOM 1191 C C . ILE A 1 187 ? 7.601 62.018 66.115 1.00 29.53 187 ILE A C 1
ATOM 1192 O O . ILE A 1 187 ? 6.663 61.359 66.539 1.00 24.60 187 ILE A O 1
ATOM 1197 N N . GLU A 1 188 ? 7.446 62.930 65.160 1.00 43.81 188 GLU A N 1
ATOM 1198 C CA . GLU A 1 188 ? 6.196 63.055 64.428 1.00 39.82 188 GLU A CA 1
ATOM 1199 C C . GLU A 1 188 ? 6.607 62.750 63.024 1.00 41.97 188 GLU A C 1
ATOM 1200 O O . GLU A 1 188 ? 7.691 63.147 62.603 1.00 40.03 188 GLU A O 1
ATOM 1206 N N . ILE A 1 189 ? 5.793 61.968 62.331 1.00 48.64 189 ILE A N 1
ATOM 1207 C CA . ILE A 1 189 ? 6.097 61.568 60.966 1.00 44.19 189 ILE A CA 1
ATOM 1208 C C . ILE A 1 189 ? 4.814 61.751 60.203 1.00 45.15 189 ILE A C 1
A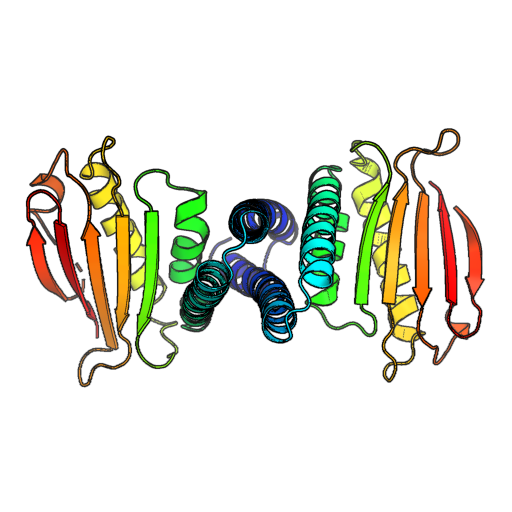TOM 1209 O O . ILE A 1 189 ? 3.752 61.318 60.631 1.00 70.69 189 ILE A O 1
ATOM 1214 N N . GLY A 1 190 ? 4.922 62.455 59.091 1.00 41.93 190 GLY A N 1
ATOM 1215 C CA . GLY A 1 190 ? 3.763 62.637 58.236 1.00 58.32 190 GLY A CA 1
ATOM 1216 C C . GLY A 1 190 ? 3.990 62.028 56.857 1.00 57.78 190 GLY A C 1
ATOM 1217 O O . GLY A 1 190 ? 5.138 61.877 56.428 1.00 44.76 190 GLY A O 1
ATOM 1218 N N . LEU A 1 191 ? 2.904 61.606 56.187 1.00 56.99 191 LEU A N 1
ATOM 1219 C CA . LEU A 1 191 ? 2.960 61.137 54.809 1.00 62.91 191 LEU A CA 1
ATOM 1220 C C . LEU A 1 191 ? 1.860 61.730 53.931 1.00 65.93 191 LEU A C 1
ATOM 1221 O O . LEU A 1 191 ? 0.704 61.872 54.333 1.00 80.82 191 LEU A O 1
ATOM 1226 N N . ASN B 1 11 ? 8.676 26.291 55.695 1.00 67.58 211 ASN B N 1
ATOM 1227 C CA . ASN B 1 11 ? 8.731 27.736 55.810 1.00 78.37 211 ASN B CA 1
ATOM 1228 C C . ASN B 1 11 ? 7.307 28.275 55.714 1.00 77.14 211 ASN B C 1
ATOM 1229 O O . ASN B 1 11 ? 6.655 28.025 54.698 1.00 76.52 211 ASN B O 1
ATOM 1231 N N . ILE B 1 12 ? 6.796 28.978 56.750 1.00 68.45 212 ILE B N 1
ATOM 1232 C CA . ILE B 1 12 ? 5.420 29.485 56.778 1.00 61.80 212 ILE B CA 1
ATOM 1233 C C . ILE B 1 12 ? 5.249 30.730 55.901 1.00 60.92 212 ILE B C 1
ATOM 1234 O O . ILE B 1 12 ? 6.140 31.586 55.877 1.00 80.93 212 ILE B O 1
ATOM 1236 N N . SER B 1 13 ? 4.145 30.836 55.127 1.00 47.39 213 SER B N 1
ATOM 1237 C CA . SER B 1 13 ? 3.919 32.000 54.282 1.00 42.62 213 SER B CA 1
ATOM 1238 C C . SER B 1 13 ? 3.487 33.154 55.184 1.00 46.69 213 SER B C 1
ATOM 1239 O O . SER B 1 13 ? 2.392 33.126 55.742 1.00 38.68 213 SER B O 1
ATOM 1241 N N . ASP B 1 14 ? 4.333 34.167 55.411 1.00 53.79 214 ASP B N 1
ATOM 1242 C CA . ASP B 1 14 ? 3.932 35.311 56.222 1.00 39.20 214 ASP B CA 1
ATOM 1243 C C . ASP B 1 14 ? 2.698 36.021 55.634 1.00 31.74 214 ASP B C 1
ATOM 1244 O O . ASP B 1 14 ? 1.992 36.690 56.365 1.00 32.97 214 ASP B O 1
ATOM 1246 N N . THR B 1 15 ? 2.370 35.856 54.334 1.00 50.95 215 THR B N 1
ATOM 1247 C CA . THR B 1 15 ? 1.158 36.408 53.725 1.00 50.94 215 THR B CA 1
ATOM 1248 C C . THR B 1 15 ? -0.050 35.674 54.265 1.00 57.89 215 THR B C 1
ATOM 1249 O O . THR B 1 15 ? -1.091 36.291 54.483 1.00 71.65 215 THR B O 1
ATOM 1251 N N . ALA B 1 16 ? 0.069 34.362 54.502 1.00 62.64 216 ALA B N 1
ATOM 1252 C CA . ALA B 1 16 ? -1.020 33.601 55.102 1.00 42.73 216 ALA B CA 1
ATOM 1253 C C . ALA B 1 16 ? -1.133 33.871 56.595 1.00 31.05 216 ALA B C 1
ATOM 1254 O O . ALA B 1 16 ? -2.220 34.168 57.094 1.00 32.49 216 ALA B O 1
ATOM 1256 N N . LEU B 1 17 ? 0.016 33.798 57.282 1.00 23.44 217 LEU B N 1
ATOM 1257 C CA . LEU B 1 17 ? 0.142 34.020 58.705 1.00 24.21 217 LEU B CA 1
ATOM 1258 C C . LEU B 1 17 ? -0.335 35.369 59.204 1.00 23.39 217 LEU B C 1
ATOM 1259 O O . LEU B 1 17 ? -0.917 35.469 60.285 1.00 34.80 217 LEU B O 1
ATOM 1264 N N . THR B 1 18 ? -0.023 36.407 58.451 1.00 27.52 218 THR B N 1
ATOM 1265 C CA . THR B 1 18 ? -0.463 37.736 58.799 1.00 30.39 218 THR B CA 1
ATOM 1266 C C . THR B 1 18 ? -1.989 37.752 58.775 1.00 34.11 218 THR B C 1
ATOM 1267 O O . THR B 1 18 ? -2.671 38.012 59.774 1.00 34.62 218 THR B O 1
ATOM 1271 N N . ASN B 1 19 ? -2.509 37.423 57.593 1.00 28.23 219 ASN B N 1
ATOM 1272 C CA . ASN B 1 19 ? -3.926 37.515 57.362 1.00 14.46 219 ASN B CA 1
ATOM 1273 C C . ASN B 1 19 ? -4.737 36.663 58.327 1.00 17.98 219 ASN B C 1
ATOM 1274 O O . ASN B 1 19 ? -5.756 37.106 58.856 1.00 22.68 219 ASN B O 1
ATOM 1276 N N . GLU B 1 20 ? -4.192 35.511 58.677 1.00 34.88 220 GLU B N 1
ATOM 1277 C CA . GLU B 1 20 ? -4.938 34.668 59.565 1.00 27.66 220 GLU B CA 1
ATOM 1278 C C . GLU B 1 20 ? -4.739 35.057 61.011 1.00 13.52 220 GLU B C 1
ATOM 1279 O O . GLU B 1 20 ? -5.726 35.003 61.740 1.00 20.18 220 GLU B O 1
ATOM 1285 N N . LEU B 1 21 ? -3.537 35.468 61.456 1.00 13.62 221 LEU B N 1
ATOM 1286 C CA . LEU B 1 21 ? -3.427 36.017 62.797 1.00 23.69 221 LEU B CA 1
ATOM 1287 C C . LEU B 1 21 ? -4.406 37.170 63.080 1.00 22.29 221 LEU B C 1
ATOM 1288 O O . LEU B 1 21 ? -4.956 37.227 64.179 1.00 28.59 221 LEU B O 1
ATOM 1293 N N . ILE B 1 22 ? -4.628 38.095 62.124 1.00 27.77 222 ILE B N 1
ATOM 1294 C CA . ILE B 1 22 ? -5.578 39.187 62.317 1.00 32.54 222 ILE B CA 1
ATOM 1295 C C . ILE B 1 22 ? -7.028 38.692 62.401 1.00 24.89 222 ILE B C 1
ATOM 1296 O O . ILE B 1 22 ? -7.796 39.214 63.219 1.00 47.72 222 ILE B O 1
ATOM 1301 N N . HIS B 1 23 ? -7.403 37.654 61.621 1.00 41.13 223 HIS B N 1
ATOM 1302 C CA . HIS B 1 23 ? -8.749 37.060 61.616 1.00 24.75 223 HIS B CA 1
ATOM 1303 C C . HIS B 1 23 ? -8.995 36.347 62.929 1.00 14.72 223 HIS B C 1
ATOM 1304 O O . HIS B 1 23 ? -10.035 36.546 63.561 1.00 28.88 223 HIS B O 1
ATOM 1311 N N . LEU B 1 24 ? -8.008 35.565 63.386 1.00 14.15 224 LEU B N 1
ATOM 1312 C CA . LEU B 1 24 ? -8.191 34.794 64.589 1.00 15.06 224 LEU B CA 1
ATOM 1313 C C . LEU B 1 24 ? -8.134 35.696 65.782 1.00 10.69 224 LEU B C 1
ATOM 1314 O O . LEU B 1 24 ? -9.029 35.574 66.617 1.00 30.71 224 LEU B O 1
ATOM 1319 N N . LEU B 1 25 ? -7.172 36.620 65.927 1.00 21.02 225 LEU B N 1
ATOM 1320 C CA . LEU B 1 25 ? -7.200 37.569 67.051 1.00 16.56 225 LEU B CA 1
ATOM 1321 C C . LEU B 1 25 ? -8.433 38.432 67.108 1.00 5.07 225 LEU B C 1
ATOM 1322 O O . LEU B 1 25 ? -8.758 38.997 68.140 1.00 20.44 225 LEU B O 1
ATOM 1327 N N . GLY B 1 26 ? -9.090 38.527 65.963 1.00 8.14 226 GLY B N 1
ATOM 1328 C CA . GLY B 1 26 ? -10.316 39.261 65.877 1.00 4.94 226 GLY B CA 1
ATOM 1329 C C . GLY B 1 26 ? -11.385 38.514 66.654 1.00 18.13 226 GLY B C 1
ATOM 1330 O O . GLY B 1 26 ? -12.154 39.088 67.431 1.00 26.90 226 GLY B O 1
ATOM 1331 N N . HIS B 1 27 ? -11.430 37.195 66.436 1.00 46.08 227 HIS B N 1
ATOM 1332 C CA . HIS B 1 27 ? -12.372 36.346 67.151 1.00 16.37 227 HIS B CA 1
ATOM 1333 C C . HIS B 1 27 ? -12.034 36.268 68.635 1.00 21.99 227 HIS B C 1
ATOM 1334 O O . HIS B 1 27 ? -12.944 36.469 69.453 1.00 26.22 227 HIS B O 1
ATOM 1341 N N . SER B 1 28 ? -10.742 36.042 69.020 1.00 22.60 228 SER B N 1
ATOM 1342 C CA . SER B 1 28 ? -10.320 36.015 70.430 1.00 20.25 228 SER B CA 1
ATOM 1343 C C . SER B 1 28 ? -10.704 37.325 71.080 1.00 18.12 228 SER B C 1
ATOM 1344 O O . SER B 1 28 ? -11.116 37.332 72.235 1.00 50.65 228 SER B O 1
ATOM 1346 N N . ARG B 1 29 ? -10.569 38.452 70.390 1.00 33.01 229 ARG B N 1
ATOM 1347 C CA . ARG B 1 29 ? -10.975 39.727 70.942 1.00 15.41 229 ARG B CA 1
ATOM 1348 C C . ARG B 1 29 ? -12.468 39.868 71.184 1.00 27.41 229 ARG B C 1
ATOM 1349 O O . ARG B 1 29 ? -12.809 40.425 72.230 1.00 30.25 229 ARG B O 1
ATOM 1357 N N . HIS B 1 30 ? -13.397 39.398 70.332 1.00 11.56 230 HIS B N 1
ATOM 1358 C CA . HIS B 1 30 ? -14.852 39.466 70.534 1.00 14.20 230 HIS B CA 1
ATOM 1359 C C . HIS B 1 30 ? -15.245 38.666 71.777 1.00 27.08 230 HIS B C 1
ATOM 1360 O O . HIS B 1 30 ? -16.165 39.047 72.515 1.00 41.25 230 HIS B O 1
ATOM 1367 N N . ASP B 1 31 ? -14.542 37.542 72.028 1.00 41.83 231 ASP B N 1
ATOM 1368 C CA . ASP B 1 31 ? -14.786 36.709 73.195 1.00 42.54 231 ASP B CA 1
ATOM 1369 C C . ASP B 1 31 ? -14.385 37.433 74.459 1.00 26.55 231 ASP B C 1
ATOM 1370 O O . ASP B 1 31 ? -15.205 37.559 75.363 1.00 37.94 231 ASP B O 1
ATOM 1375 N N . TRP B 1 32 ? -13.127 37.901 74.495 1.00 31.16 232 TRP B N 1
ATOM 1376 C CA . TRP B 1 32 ? -12.593 38.667 75.599 1.00 31.31 232 TRP B CA 1
ATOM 1377 C C . TRP B 1 32 ? -13.481 39.888 75.838 1.00 27.98 232 TRP B C 1
ATOM 1378 O O . TRP B 1 32 ? -13.658 40.247 77.000 1.00 24.49 232 TRP B O 1
ATOM 1380 N N . MET B 1 33 ? -14.077 40.552 74.820 1.00 37.74 233 MET B N 1
ATOM 1381 C CA . MET B 1 33 ? -15.011 41.653 75.065 1.00 29.17 233 MET B CA 1
ATOM 1382 C C . MET B 1 33 ? -16.245 41.083 75.743 1.00 29.63 233 MET B C 1
ATOM 1383 O O . MET B 1 33 ? -16.541 41.510 76.860 1.00 48.14 233 MET B O 1
ATOM 1388 N N . ASN B 1 34 ? -16.920 40.078 75.125 1.00 39.13 234 ASN B N 1
ATOM 1389 C CA . ASN B 1 34 ? -18.107 39.415 75.671 1.00 33.13 234 ASN B CA 1
ATOM 1390 C C . ASN B 1 34 ? -17.936 38.864 77.085 1.00 30.83 234 ASN B C 1
ATOM 1391 O O . ASN B 1 34 ? -18.912 38.676 77.805 1.00 57.58 234 ASN B O 1
ATOM 1393 N N . LYS B 1 35 ? -16.684 38.645 77.508 1.00 28.50 235 LYS B N 1
ATOM 1394 C CA . LYS B 1 35 ? -16.325 38.223 78.848 1.00 19.25 235 LYS B CA 1
ATOM 1395 C C . LYS B 1 35 ? -16.228 39.415 79.784 1.00 22.73 235 LYS B C 1
ATOM 1396 O O . LYS B 1 35 ? -16.839 39.400 80.852 1.00 33.97 235 LYS B O 1
ATOM 1402 N N . LEU B 1 36 ? -15.459 40.454 79.440 1.00 35.10 236 LEU B N 1
ATOM 1403 C CA . LEU B 1 36 ? -15.355 41.654 80.269 1.00 30.36 236 LEU B CA 1
ATOM 1404 C C . LEU B 1 36 ? -16.712 42.264 80.535 1.00 32.63 236 LEU B C 1
ATOM 1405 O O . LEU B 1 36 ? -17.000 42.635 81.663 1.00 43.95 236 LEU B O 1
ATOM 1410 N N . GLN B 1 37 ? -17.556 42.307 79.499 1.00 27.02 237 GLN B N 1
ATOM 1411 C CA . GLN B 1 37 ? -18.911 42.805 79.626 1.00 34.55 237 GLN B CA 1
ATOM 1412 C C . GLN B 1 37 ? -19.657 41.997 80.689 1.00 35.18 237 GLN B C 1
ATOM 1413 O O . GLN B 1 37 ? -20.323 42.626 81.506 1.00 56.62 237 GLN B O 1
ATOM 1415 N N . LEU B 1 38 ? -19.555 40.657 80.751 1.00 23.32 238 LEU B N 1
ATOM 1416 C CA . LEU B 1 38 ? -20.222 39.909 81.791 1.00 24.79 238 LEU B CA 1
ATOM 1417 C C . LEU B 1 38 ? -19.687 40.318 83.144 1.00 38.74 238 LEU B C 1
ATOM 1418 O O . LEU B 1 38 ? -20.438 40.455 84.105 1.00 61.46 238 LEU B O 1
ATOM 1420 N N . ILE B 1 39 ? -18.372 40.530 83.210 1.00 30.01 239 ILE B N 1
ATOM 1421 C CA . ILE B 1 39 ? -17.747 40.907 84.469 1.00 25.08 239 ILE B CA 1
ATOM 1422 C C . ILE B 1 39 ? -18.256 42.223 85.007 1.00 28.64 239 ILE B C 1
ATOM 1423 O O . ILE B 1 39 ? -18.648 42.312 86.163 1.00 51.66 239 ILE B O 1
ATOM 1428 N N . LYS B 1 40 ? -18.270 43.207 84.113 1.00 46.12 240 LYS B N 1
ATOM 1429 C CA . LYS B 1 40 ? -18.676 44.574 84.389 1.00 49.86 240 LYS B CA 1
ATOM 1430 C C . LYS B 1 40 ? -20.149 44.596 84.730 1.00 43.45 240 LYS B C 1
ATOM 1431 O O . LYS B 1 40 ? -20.547 45.259 85.671 1.00 35.38 240 LYS B O 1
ATOM 1437 N N . GLY B 1 41 ? -20.958 43.866 83.959 1.00 50.43 241 GLY B N 1
ATOM 1438 C CA . GLY B 1 41 ? -22.387 43.781 84.165 1.00 39.25 241 GLY B CA 1
ATOM 1439 C C . GLY B 1 41 ? -22.653 43.338 85.577 1.00 41.76 241 GLY B C 1
ATOM 1440 O O . GLY B 1 41 ? -23.329 44.082 86.281 1.00 61.22 241 GLY B O 1
ATOM 1441 N N . ASN B 1 42 ? -22.019 42.252 86.047 1.00 58.53 242 ASN B N 1
ATOM 1442 C CA . ASN B 1 42 ? -22.339 41.837 87.391 1.00 47.73 242 ASN B CA 1
ATOM 1443 C C . ASN B 1 42 ? -21.500 42.569 88.427 1.00 33.61 242 ASN B C 1
ATOM 1444 O O . ASN B 1 42 ? -21.813 42.503 89.610 1.00 57.53 242 ASN B O 1
ATOM 1447 N N . LEU B 1 43 ? -20.508 43.355 88.020 1.00 31.15 243 LEU B N 1
ATOM 1448 C CA . LEU B 1 43 ? -19.811 44.223 88.950 1.00 44.68 243 LEU B CA 1
ATOM 1449 C C . LEU B 1 43 ? -20.653 45.466 89.250 1.00 48.86 243 LEU B C 1
ATOM 1450 O O . LEU B 1 43 ? -20.750 45.906 90.389 1.00 55.77 243 LEU B O 1
ATOM 1455 N N . SER B 1 44 ? -21.242 46.040 88.198 1.00 44.33 244 SER B N 1
ATOM 1456 C CA . SER B 1 44 ? -22.169 47.161 88.209 1.00 37.22 244 SER B CA 1
ATOM 1457 C C . SER B 1 44 ? -23.526 46.841 88.847 1.00 39.67 244 SER B C 1
ATOM 1458 O O . SER B 1 44 ? -24.333 47.741 89.060 1.00 45.64 244 SER B O 1
ATOM 1460 N N . LEU B 1 45 ? -23.812 45.570 89.176 1.00 59.07 245 LEU B N 1
ATOM 1461 C CA . LEU B 1 45 ? -25.009 45.237 89.942 1.00 57.12 245 LEU B CA 1
ATOM 1462 C C . LEU B 1 45 ? -24.588 44.711 91.327 1.00 47.54 245 LEU B C 1
ATOM 1463 O O . LEU B 1 45 ? -25.291 43.938 91.979 1.00 71.03 245 LEU B O 1
ATOM 1468 N N . GLN B 1 46 ? -23.488 45.262 91.866 1.00 43.81 246 GLN B N 1
ATOM 1469 C CA . GLN B 1 46 ? -22.791 44.787 93.074 1.00 44.74 246 GLN B CA 1
ATOM 1470 C C . GLN B 1 46 ? -22.654 43.307 93.424 1.00 51.20 246 GLN B C 1
ATOM 1471 O O . GLN B 1 46 ? -23.294 42.869 94.376 1.00 69.68 246 GLN B O 1
ATOM 1477 N N . LYS B 1 47 ? -21.798 42.476 92.834 1.00 59.64 247 LYS B N 1
ATOM 1478 C CA . LYS B 1 47 ? -21.872 41.028 93.065 1.00 51.14 247 LYS B CA 1
ATOM 1479 C C . LYS B 1 47 ? -20.498 40.436 92.905 1.00 52.39 247 LYS B C 1
ATOM 1480 O O . LYS B 1 47 ? -20.206 39.708 91.942 1.00 64.55 247 LYS B O 1
ATOM 1486 N N . TYR B 1 48 ? -19.662 40.771 93.890 1.00 61.34 248 TYR B N 1
ATOM 1487 C CA . TYR B 1 48 ? -18.289 40.296 93.842 1.00 66.52 248 TYR B CA 1
ATOM 1488 C C . TYR B 1 48 ? -18.141 38.800 94.005 1.00 68.61 248 TYR B C 1
ATOM 1489 O O . TYR B 1 48 ? -17.280 38.229 93.340 1.00 72.16 248 TYR B O 1
ATOM 1491 N N . ASP B 1 49 ? -18.988 38.147 94.826 1.00 62.97 249 ASP B N 1
ATOM 1492 C CA . ASP B 1 49 ? -18.939 36.719 94.969 1.00 51.17 249 ASP B CA 1
ATOM 1493 C C . ASP B 1 49 ? -19.033 36.156 93.558 1.00 50.74 249 ASP B C 1
ATOM 1494 O O . ASP B 1 49 ? -18.116 35.448 93.154 1.00 55.73 249 ASP B O 1
ATOM 1496 N N . ARG B 1 50 ? -20.015 36.556 92.730 1.00 29.53 250 ARG B N 1
ATOM 1497 C CA . ARG B 1 50 ? -20.083 36.036 91.361 1.00 35.87 250 ARG B CA 1
ATOM 1498 C C . ARG B 1 50 ? -18.926 36.419 90.439 1.00 41.96 250 ARG B C 1
ATOM 1499 O O . ARG B 1 50 ? -18.497 35.637 89.579 1.00 53.07 250 ARG B O 1
ATOM 1503 N N . VAL B 1 51 ? -18.424 37.637 90.649 1.00 54.91 251 VAL B N 1
ATOM 1504 C CA . VAL B 1 51 ? -17.366 38.173 89.786 1.00 43.67 251 VAL B CA 1
ATOM 1505 C C . VAL B 1 51 ? -16.066 37.425 90.006 1.00 32.42 251 VAL B C 1
ATOM 1506 O O . VAL B 1 51 ? -15.362 37.237 89.017 1.00 34.52 251 VAL B O 1
ATOM 1510 N N . PHE B 1 52 ? -15.675 37.041 91.244 1.00 20.28 252 PHE B N 1
ATOM 1511 C CA . PHE B 1 52 ? -14.483 36.229 91.430 1.00 37.35 252 PHE B CA 1
ATOM 1512 C C . PHE B 1 52 ? -14.724 34.823 90.899 1.00 45.97 252 PHE B C 1
ATOM 1513 O O . PHE B 1 52 ? -13.767 34.245 90.367 1.00 41.98 252 PHE B O 1
ATOM 1521 N N . GLU B 1 53 ? -15.941 34.280 91.072 1.00 46.09 253 GLU B N 1
ATOM 1522 C CA . GLU B 1 53 ? -16.253 32.957 90.564 1.00 52.57 253 GLU B CA 1
ATOM 1523 C C . GLU B 1 53 ? -15.973 32.955 89.070 1.00 47.94 253 GLU B C 1
ATOM 1524 O O . GLU B 1 53 ? -15.220 32.116 88.602 1.00 50.91 253 GLU B O 1
ATOM 1527 N N . MET B 1 54 ? -16.451 34.013 88.397 1.00 43.00 254 MET B N 1
ATOM 1528 C CA . MET B 1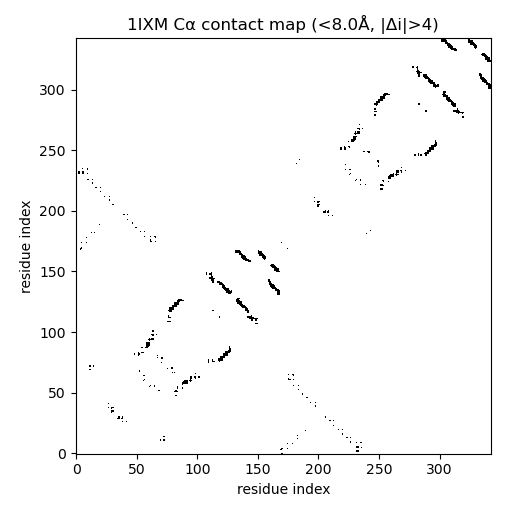 54 ? -16.308 34.182 86.961 1.00 30.14 254 MET B CA 1
ATOM 1529 C C . MET B 1 54 ? -14.875 34.255 86.482 1.00 35.47 254 MET B C 1
ATOM 1530 O O . MET B 1 54 ? -14.550 33.684 85.441 1.00 46.93 254 MET B O 1
ATOM 1535 N N . ILE B 1 55 ? -14.032 34.974 87.229 1.00 24.89 255 ILE B N 1
ATOM 1536 C CA . ILE B 1 55 ? -12.624 35.101 86.886 1.00 26.65 255 ILE B CA 1
ATOM 1537 C C . ILE B 1 55 ? -11.894 33.781 87.090 1.00 38.51 255 ILE B C 1
ATOM 1538 O O . ILE B 1 55 ? -11.141 33.355 86.218 1.00 49.67 255 ILE B O 1
ATOM 1543 N N . GLU B 1 56 ? -12.147 33.134 88.242 1.00 48.25 256 GLU B N 1
ATOM 1544 C CA . GLU B 1 56 ? -11.557 31.842 88.595 1.00 49.14 256 GLU B CA 1
ATOM 1545 C C . GLU B 1 56 ? -11.907 30.770 87.554 1.00 41.16 256 GLU B C 1
ATOM 1546 O O . GLU B 1 56 ? -11.045 29.975 87.168 1.00 52.72 256 GLU B O 1
ATOM 1549 N N . GLU B 1 57 ? -13.167 30.789 87.072 1.00 33.24 257 GLU B N 1
ATOM 1550 C CA . GLU B 1 57 ? -13.664 29.918 86.008 1.00 28.52 257 GLU B CA 1
ATOM 1551 C C . GLU B 1 57 ? -12.974 30.259 84.681 1.00 41.31 257 GLU B C 1
ATOM 1552 O O . GLU B 1 57 ? -12.564 29.353 83.946 1.00 43.95 257 GLU B O 1
ATOM 1558 N N . MET B 1 58 ? -12.8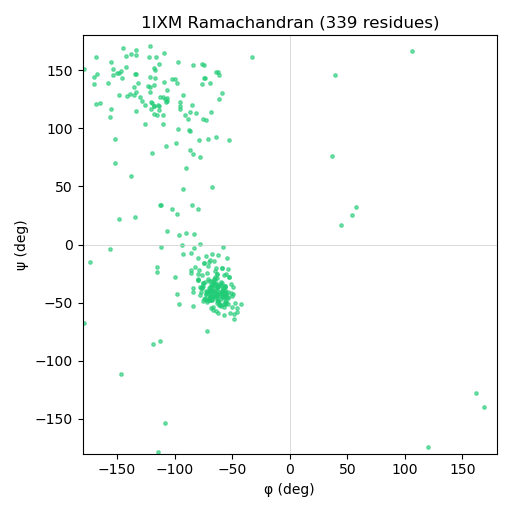34 31.557 84.356 1.00 29.92 258 MET B N 1
ATOM 1559 C CA . MET B 1 58 ? -12.194 31.961 83.110 1.00 21.40 258 MET B CA 1
ATOM 1560 C C . MET B 1 58 ? -10.715 31.543 83.013 1.00 15.43 258 MET B C 1
ATOM 1561 O O . MET B 1 58 ? -10.215 31.094 81.977 1.00 27.13 258 MET B O 1
ATOM 1566 N N . VAL B 1 59 ? -10.035 31.611 84.167 1.00 27.16 259 VAL B N 1
ATOM 1567 C CA . VAL B 1 59 ? -8.663 31.107 84.268 1.00 39.51 259 VAL B CA 1
ATOM 1568 C C . VAL B 1 59 ? -8.537 29.623 84.076 1.00 36.95 259 VAL B C 1
ATOM 1569 O O . VAL B 1 59 ? -7.644 29.207 83.434 1.00 40.48 259 VAL B O 1
ATOM 1573 N N . ILE B 1 60 ? -9.445 28.867 84.697 1.00 31.23 260 ILE B N 1
ATOM 1574 C CA . ILE B 1 60 ? -9.554 27.442 84.566 1.00 38.97 260 ILE B CA 1
ATOM 1575 C C . ILE B 1 60 ? -9.527 27.060 83.099 1.00 31.65 260 ILE B C 1
ATOM 1576 O O . ILE B 1 60 ? -8.664 26.313 82.589 1.00 36.55 260 ILE B O 1
ATOM 1581 N N . ASP B 1 61 ? -10.497 27.586 82.351 1.00 28.12 261 ASP B N 1
ATOM 1582 C CA . ASP B 1 61 ? -10.644 27.332 80.920 1.00 23.81 261 ASP B CA 1
ATOM 1583 C C . ASP B 1 61 ? -9.437 27.749 80.096 1.00 18.54 261 ASP B C 1
ATOM 1584 O O . ASP B 1 61 ? -9.110 27.089 79.093 1.00 36.09 261 ASP B O 1
ATOM 1589 N N . ALA B 1 62 ? -8.725 28.803 80.486 1.00 21.69 262 ALA B N 1
ATOM 1590 C CA . ALA B 1 62 ? -7.521 29.215 79.780 1.00 19.51 262 ALA B CA 1
ATOM 1591 C C . ALA B 1 62 ? -6.339 28.352 80.159 1.00 33.67 262 ALA B C 1
ATOM 1592 O O . ALA B 1 62 ? -5.366 28.277 79.400 1.00 47.70 262 ALA B O 1
ATOM 1594 N N . LYS B 1 63 ? -6.416 27.696 81.333 1.00 16.50 263 LYS B N 1
ATOM 1595 C CA . LYS B 1 63 ? -5.359 26.770 81.752 1.00 19.81 263 LYS B CA 1
ATOM 1596 C C . LYS B 1 63 ? -5.432 25.497 80.947 1.00 18.29 263 LYS B C 1
ATOM 1597 O O . LYS B 1 63 ? -4.384 24.913 80.704 1.00 34.31 263 LYS B O 1
ATOM 1599 N N . HIS B 1 64 ? -6.643 25.072 80.534 1.00 2.00 264 HIS B N 1
ATOM 1600 C CA . HIS B 1 64 ? -6.851 23.914 79.687 1.00 2.00 264 HIS B CA 1
ATOM 1601 C C . HIS B 1 64 ? -6.483 24.213 78.249 1.00 6.61 264 HIS B C 1
ATOM 1602 O O . HIS B 1 64 ? -5.967 23.343 77.552 1.00 38.68 264 HIS B O 1
ATOM 1609 N N . GLU B 1 65 ? -6.686 25.445 77.791 1.00 29.33 265 GLU B N 1
ATOM 1610 C CA . GLU B 1 65 ? -6.303 25.858 76.449 1.00 15.37 265 GLU B CA 1
ATOM 1611 C C . GLU B 1 65 ? -4.805 25.866 76.257 1.00 4.14 265 GLU B C 1
ATOM 1612 O O . GLU B 1 65 ? -4.277 25.548 75.198 1.00 27.23 265 GLU B O 1
ATOM 1618 N N . SER B 1 66 ? -4.145 26.215 77.366 1.00 26.24 266 SER B N 1
ATOM 1619 C CA . SER B 1 66 ? -2.688 26.239 77.479 1.00 36.58 266 SER B CA 1
ATOM 1620 C C . SER B 1 66 ? -2.094 24.839 77.444 1.00 20.67 266 SER B C 1
ATOM 1621 O O . SER B 1 66 ? -1.066 24.598 76.817 1.00 27.45 266 SER B O 1
ATOM 1623 N N . LYS B 1 67 ? -2.741 23.943 78.209 1.00 33.53 267 LYS B N 1
ATOM 1624 C CA . LYS B 1 67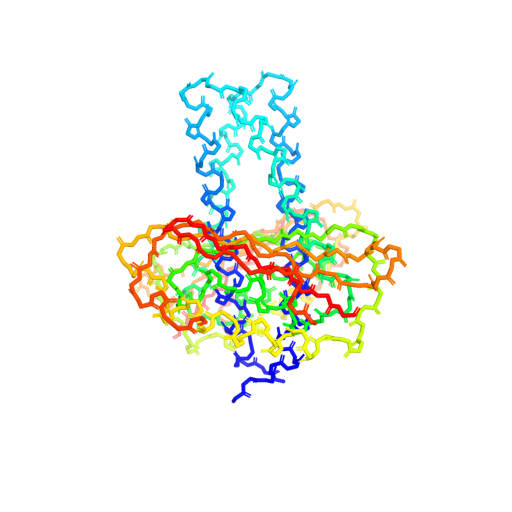 ? -2.397 22.517 78.233 1.00 33.62 267 LYS B CA 1
ATOM 1625 C C . LYS B 1 67 ? -2.596 21.839 76.869 1.00 18.28 267 LYS B C 1
ATOM 1626 O O . LYS B 1 67 ? -1.695 21.157 76.388 1.00 53.34 267 LYS B O 1
ATOM 1632 N N . LEU B 1 68 ? -3.755 22.022 76.207 1.00 23.97 268 LEU B N 1
ATOM 1633 C CA . LEU B 1 68 ? -4.009 21.512 74.870 1.00 18.03 268 LEU B CA 1
ATOM 1634 C C . LEU B 1 68 ? -3.002 22.080 73.866 1.00 27.77 268 LEU B C 1
ATOM 1635 O O . LEU B 1 68 ? -2.630 21.434 72.879 1.00 45.30 268 LEU B O 1
ATOM 1640 N N . SER B 1 69 ? -2.548 23.311 74.103 1.00 43.89 269 SER B N 1
ATOM 1641 C CA . SER B 1 69 ? -1.509 23.911 73.283 1.00 42.84 269 SER B CA 1
ATOM 1642 C C . SER B 1 69 ? -0.163 23.252 73.519 1.00 37.07 269 SER B C 1
ATOM 1643 O O . SER B 1 69 ? 0.593 23.009 72.587 1.00 50.96 269 SER B O 1
ATOM 1646 N N . ASN B 1 70 ? 0.135 22.936 74.777 1.00 33.07 270 ASN B N 1
ATOM 1647 C CA . ASN B 1 70 ? 1.410 22.343 75.128 1.00 29.17 270 ASN B CA 1
ATOM 1648 C C . ASN B 1 70 ? 1.446 20.806 75.099 1.00 11.88 270 ASN B C 1
ATOM 1649 O O . ASN B 1 70 ? 2.425 20.221 75.553 1.00 24.72 270 ASN B O 1
ATOM 1652 N N . LEU B 1 71 ? 0.423 20.106 74.573 1.00 21.78 271 LEU B N 1
ATOM 1653 C CA . LEU B 1 71 ? 0.466 18.661 74.356 1.00 13.74 271 LEU B CA 1
ATOM 1654 C C . LEU B 1 71 ? 1.166 18.324 73.040 1.00 18.56 271 LEU B C 1
ATOM 1655 O O . LEU B 1 71 ? 1.135 17.183 72.587 1.00 43.26 271 LEU B O 1
ATOM 1660 N N . LYS B 1 72 ? 1.780 19.315 72.383 1.00 34.47 272 LYS B N 1
ATOM 1661 C CA . LYS B 1 72 ? 2.422 19.190 71.080 1.00 25.31 272 LYS B CA 1
ATOM 1662 C C . LYS B 1 72 ? 1.455 18.597 70.051 1.00 17.85 272 LYS B C 1
ATOM 1663 O O . LYS B 1 72 ? 1.878 17.903 69.136 1.00 33.35 272 LYS B O 1
ATOM 1669 N N . THR B 1 73 ? 0.145 18.743 70.224 1.00 31.50 273 THR B N 1
ATOM 1670 C CA . THR B 1 73 ? -0.774 18.290 69.208 1.00 29.03 273 THR B CA 1
ATOM 1671 C C . THR B 1 73 ? -1.338 19.538 68.544 1.00 41.15 273 THR B C 1
ATOM 1672 O O . THR B 1 73 ? -2.363 20.091 68.924 1.00 44.59 273 THR B O 1
ATOM 1676 N N . PRO B 1 74 ? -0.550 20.006 67.569 1.00 38.12 274 PRO B N 1
ATOM 1677 C CA . PRO B 1 74 ? -0.819 21.176 66.726 1.00 34.71 274 PRO B CA 1
ATOM 1678 C C . PRO B 1 74 ? -2.210 21.351 66.103 1.00 44.53 274 PRO B C 1
ATOM 1679 O O . PRO B 1 74 ? -2.862 22.389 66.252 1.00 35.35 274 PRO B O 1
ATOM 1681 N N . HIS B 1 75 ? -2.664 20.333 65.380 1.00 43.07 275 HIS B N 1
ATOM 1682 C CA . HIS B 1 75 ? -3.957 20.352 64.732 1.00 15.85 275 HIS B CA 1
ATOM 1683 C C . HIS B 1 75 ? -5.139 20.062 65.594 1.00 21.10 275 HIS B C 1
ATOM 1684 O O . HIS B 1 75 ? -6.244 20.512 65.314 1.00 25.38 275 HIS B O 1
ATOM 1691 N N . LEU B 1 76 ? -4.937 19.245 66.613 1.00 31.55 276 LEU B N 1
ATOM 1692 C CA . LEU B 1 76 ? -6.017 18.964 67.527 1.00 27.30 276 LEU B CA 1
ATOM 1693 C C . LEU B 1 76 ? -6.314 20.259 68.278 1.00 16.26 276 LEU B C 1
ATOM 1694 O O . LEU B 1 76 ? -7.464 20.685 68.324 1.00 42.07 276 LEU B O 1
ATOM 1699 N N . ALA B 1 77 ? -5.265 20.920 68.780 1.00 20.53 277 ALA B N 1
ATOM 1700 C CA . ALA B 1 77 ? -5.413 22.166 69.505 1.00 17.69 277 ALA B CA 1
ATOM 1701 C C . ALA B 1 77 ? -6.066 23.210 68.657 1.00 11.70 277 ALA B C 1
ATOM 1702 O O . ALA B 1 77 ? -7.052 23.804 69.076 1.00 21.35 277 ALA B O 1
ATOM 1704 N N . PHE B 1 78 ? -5.564 23.322 67.429 1.00 7.09 278 PHE B N 1
ATOM 1705 C CA . PHE B 1 78 ? -6.100 24.296 66.515 1.00 7.99 278 PHE B CA 1
ATOM 1706 C C . PHE B 1 78 ? -7.577 24.098 66.304 1.00 6.51 278 PHE B C 1
ATOM 1707 O O . PHE B 1 78 ? -8.344 24.967 66.723 1.00 27.33 278 PHE B O 1
ATOM 1715 N N . ASP B 1 79 ? -7.963 22.913 65.793 1.00 24.11 279 ASP B N 1
ATOM 1716 C CA . ASP B 1 79 ? -9.357 22.541 65.562 1.00 22.03 279 ASP B CA 1
ATOM 1717 C C . ASP B 1 79 ? -10.235 22.753 66.773 1.00 11.86 279 ASP B C 1
ATOM 1718 O O . ASP B 1 79 ? -11.386 23.136 66.608 1.00 32.75 279 ASP B O 1
ATOM 1723 N N . PHE B 1 80 ? -9.698 22.553 67.991 1.00 28.42 280 PHE B N 1
ATOM 1724 C CA . PHE B 1 80 ? -10.397 22.812 69.255 1.00 13.65 280 PHE B CA 1
ATOM 1725 C C . PHE B 1 80 ? -10.492 24.300 69.664 1.00 26.96 280 PHE B C 1
ATOM 1726 O O . PHE B 1 80 ? -11.535 24.680 70.199 1.00 51.75 280 PHE B O 1
ATOM 1734 N N . LEU B 1 81 ? -9.490 25.190 69.453 1.00 32.73 281 LEU B N 1
ATOM 1735 C CA . LEU B 1 81 ? -9.577 26.615 69.822 1.00 24.86 281 LEU B CA 1
ATOM 1736 C C . LEU B 1 81 ? -10.523 27.342 68.892 1.00 24.54 281 LEU B C 1
ATOM 1737 O O . LEU B 1 81 ? -11.444 28.048 69.314 1.00 41.34 281 LEU B O 1
ATOM 1742 N N . THR B 1 82 ? -10.278 27.105 67.595 1.00 19.72 282 THR B N 1
ATOM 1743 C CA . THR B 1 82 ? -11.108 27.675 66.552 1.00 17.10 282 THR B CA 1
ATOM 1744 C C . THR B 1 82 ? -12.494 27.057 66.416 1.00 8.34 282 THR B C 1
ATOM 1745 O O . THR B 1 82 ? -13.292 27.589 65.637 1.00 23.87 282 THR B O 1
ATOM 1749 N N . PHE B 1 83 ? -12.775 25.924 67.107 1.00 34.54 283 PHE B N 1
ATOM 1750 C CA . PHE B 1 83 ? -14.052 25.206 66.968 1.00 19.95 283 PHE B CA 1
ATOM 1751 C C . PHE B 1 83 ? -15.187 26.163 67.157 1.00 24.47 283 PHE B C 1
ATOM 1752 O O . PHE B 1 83 ? -15.896 26.402 66.190 1.00 25.25 283 PHE B O 1
ATOM 1760 N N . ASN B 1 84 ? -15.235 26.806 68.319 1.00 26.00 284 ASN B N 1
ATOM 1761 C CA . ASN B 1 84 ? -16.365 27.652 68.593 1.00 24.50 284 ASN B CA 1
ATOM 1762 C C . ASN B 1 84 ? -16.523 28.926 67.813 1.00 23.11 284 ASN B C 1
ATOM 1763 O O . ASN B 1 84 ? -17.590 29.538 67.796 1.00 25.24 284 ASN B O 1
ATOM 1768 N N . TRP B 1 85 ? -15.461 29.296 67.121 1.00 30.88 285 TRP B N 1
ATOM 1769 C CA . TRP B 1 85 ? -15.494 30.466 66.269 1.00 19.47 285 TRP B CA 1
ATOM 1770 C C . TRP B 1 85 ? -16.032 30.118 64.896 1.00 26.70 285 TRP B C 1
ATOM 1771 O O . TRP B 1 85 ? -16.551 30.992 64.210 1.00 34.39 285 TRP B O 1
ATOM 1782 N N . LYS B 1 86 ? -15.897 28.840 64.516 1.00 37.87 286 LYS B N 1
ATOM 1783 C CA . LYS B 1 86 ? -16.299 28.418 63.199 1.00 23.09 286 LYS B CA 1
ATOM 1784 C C . LYS B 1 86 ? -17.453 27.429 63.071 1.00 32.74 286 LYS B C 1
ATOM 1785 O O . LYS B 1 86 ? -18.017 27.336 61.983 1.00 28.76 286 LYS B O 1
ATOM 1787 N N . THR B 1 87 ? -17.883 26.647 64.061 1.00 61.95 287 THR B N 1
ATOM 1788 C CA . THR B 1 87 ? -19.043 25.755 63.910 1.00 61.83 287 THR B CA 1
ATOM 1789 C C . THR B 1 87 ? -20.089 26.162 64.917 1.00 52.21 287 THR B C 1
ATOM 1790 O O . THR B 1 87 ? -19.895 26.173 66.142 1.00 39.93 287 THR B O 1
ATOM 1793 N N . HIS B 1 88 ? -21.230 26.485 64.342 1.00 69.46 288 HIS B N 1
ATOM 1794 C CA . HIS B 1 88 ? -22.365 26.850 65.165 1.00 86.11 288 HIS B CA 1
ATOM 1795 C C . HIS B 1 88 ? -23.153 25.627 65.698 1.00 79.10 288 HIS B C 1
ATOM 1796 O O . HIS B 1 88 ? -24.054 25.793 66.527 1.00 54.79 288 HIS B O 1
ATOM 1798 N N . TYR B 1 89 ? -22.765 24.386 65.313 1.00 75.03 289 TYR B N 1
ATOM 1799 C CA . TYR B 1 89 ? -23.465 23.122 65.614 1.00 60.18 289 TYR B CA 1
ATOM 1800 C C . TYR B 1 89 ? -23.743 22.774 67.081 1.00 58.57 289 TYR B C 1
ATOM 1801 O O . TYR B 1 89 ? -24.817 22.304 67.450 1.00 23.27 289 TYR B O 1
ATOM 1803 N N . MET B 1 90 ? -22.754 23.048 67.930 1.00 55.72 290 MET B N 1
ATOM 1804 C CA . MET B 1 90 ? -22.777 22.795 69.368 1.00 32.85 290 MET B CA 1
ATOM 1805 C C . MET B 1 90 ? -21.572 23.519 69.986 1.00 27.94 290 MET B C 1
ATOM 1806 O O . MET B 1 90 ? -20.621 23.832 69.264 1.00 40.47 290 MET B O 1
ATOM 1811 N N . THR B 1 91 ? -21.529 23.780 71.295 1.00 21.99 291 THR B N 1
ATOM 1812 C CA . THR B 1 91 ? -20.413 24.508 71.878 1.00 37.15 291 THR B CA 1
ATOM 1813 C C . THR B 1 91 ? -19.404 23.511 72.415 1.00 32.41 291 THR B C 1
ATOM 1814 O O . THR B 1 91 ? -19.738 22.718 73.297 1.00 31.07 291 THR B O 1
ATOM 1816 N N . LEU B 1 92 ? -18.178 23.471 71.869 1.00 29.88 292 LEU B N 1
ATOM 1817 C CA . LEU B 1 92 ? -17.118 22.618 72.432 1.00 21.21 292 LEU B CA 1
ATOM 1818 C C . LEU B 1 92 ? -16.574 23.222 73.728 1.00 14.56 292 LEU B C 1
ATOM 1819 O O . LEU B 1 92 ? -16.624 24.425 73.968 1.00 38.02 292 LEU B O 1
ATOM 1824 N N . GLU B 1 93 ? -16.038 22.385 74.597 1.00 27.31 293 GLU B N 1
ATOM 1825 C CA . GLU B 1 93 ? -15.409 22.790 75.843 1.00 20.05 293 GLU B CA 1
ATOM 1826 C C . GLU B 1 93 ? -14.518 21.598 76.120 1.00 4.78 293 GLU B C 1
ATOM 1827 O O . GLU B 1 93 ? -14.868 20.459 75.826 1.00 29.77 293 GLU B O 1
ATOM 1833 N N . TYR B 1 94 ? -13.306 21.874 76.582 1.00 20.24 294 TYR B N 1
ATOM 1834 C CA . TYR B 1 94 ? -12.327 20.825 76.800 1.00 27.67 294 TYR B CA 1
ATOM 1835 C C . TYR B 1 94 ? -11.410 20.933 78.006 1.00 26.31 294 TYR B C 1
ATOM 1836 O O . TYR B 1 94 ? -11.113 22.013 78.527 1.00 46.42 294 TYR B O 1
ATOM 1845 N N . GLU B 1 95 ? -10.986 19.749 78.457 1.00 20.75 295 GLU B N 1
ATOM 1846 C CA . GLU B 1 95 ? -10.091 19.706 79.589 1.00 19.96 295 GLU B CA 1
ATOM 1847 C C . GLU B 1 95 ? -8.980 18.744 79.286 1.00 22.12 295 GLU B C 1
ATOM 1848 O O . GLU B 1 95 ? -9.188 17.762 78.574 1.00 31.90 295 GLU B O 1
ATOM 1854 N N . VAL B 1 96 ? -7.811 19.097 79.825 1.00 19.74 296 VAL B N 1
ATOM 1855 C CA . VAL B 1 96 ? -6.694 18.198 79.746 1.00 10.16 296 VAL B CA 1
ATOM 1856 C C . VAL B 1 96 ? -6.471 17.819 81.186 1.00 17.81 296 VAL B C 1
ATOM 1857 O O . VAL B 1 96 ? -6.227 18.648 82.053 1.00 23.23 296 VAL B O 1
ATOM 1861 N N . LEU B 1 97 ? -6.613 16.519 81.379 1.00 25.23 297 LEU B N 1
ATOM 1862 C CA . LEU B 1 97 ? -6.540 15.905 82.694 1.00 26.87 297 LEU B CA 1
ATOM 1863 C C . LEU B 1 97 ? -5.321 15.007 82.752 1.00 18.89 297 LEU B C 1
ATOM 1864 O O . LEU B 1 97 ? -5.154 14.011 82.041 1.00 29.64 297 LEU B O 1
ATOM 1869 N N . GLY B 1 98 ? -4.493 15.409 83.706 1.00 17.05 298 GLY B N 1
ATOM 1870 C CA . GLY B 1 98 ? -3.197 14.800 83.913 1.00 13.67 298 GLY B CA 1
ATOM 1871 C C . GLY B 1 98 ? -2.192 15.812 83.399 1.00 25.63 298 GLY B C 1
ATOM 1872 O O . GLY B 1 98 ? -2.507 16.807 82.731 1.00 48.00 298 GLY B O 1
ATOM 1873 N N . GLU B 1 99 ? -0.952 15.521 83.771 1.00 30.10 299 GLU B N 1
ATOM 1874 C CA . GLU B 1 99 ? 0.166 16.321 83.319 1.00 44.85 299 GLU B CA 1
ATOM 1875 C C . GLU B 1 99 ? 0.312 16.272 81.801 1.00 44.97 299 GLU B C 1
ATOM 1876 O O . GLU B 1 99 ? -0.019 15.315 81.094 1.00 49.74 299 GLU B O 1
ATOM 1878 N N . ILE B 1 100 ? 0.808 17.398 81.328 1.00 35.21 300 ILE B N 1
ATOM 1879 C CA . ILE B 1 100 ? 1.052 17.565 79.921 1.00 25.01 300 ILE B CA 1
ATOM 1880 C C . ILE B 1 100 ? 2.091 16.507 79.501 1.00 31.53 300 ILE B C 1
ATOM 1881 O O . ILE B 1 100 ? 2.962 16.072 80.256 1.00 24.32 300 ILE B O 1
ATOM 1885 N N . LYS B 1 101 ? 1.944 16.023 78.278 1.00 36.65 301 LYS B N 1
ATOM 1886 C CA . LYS B 1 101 ? 2.851 15.065 77.678 1.00 24.51 301 LYS B CA 1
ATOM 1887 C C . LYS B 1 101 ? 3.087 15.504 76.237 1.00 21.77 301 LYS B C 1
ATOM 1888 O O . LYS B 1 101 ? 2.294 16.269 75.682 1.00 38.53 301 LYS B O 1
ATOM 1894 N N . ASP B 1 102 ? 4.127 14.983 75.565 1.00 38.52 302 ASP B N 1
ATOM 1895 C CA . ASP B 1 102 ? 4.334 15.198 74.120 1.00 43.47 302 ASP B CA 1
ATOM 1896 C C . ASP B 1 102 ? 3.582 14.127 73.326 1.00 39.29 302 ASP B C 1
ATOM 1897 O O . ASP B 1 102 ? 4.062 13.012 73.117 1.00 59.36 302 ASP B O 1
ATOM 1902 N N . LEU B 1 103 ? 2.406 14.458 72.823 1.00 33.87 303 LEU B N 1
ATOM 1903 C CA . LEU B 1 103 ? 1.661 13.525 71.992 1.00 27.74 303 LEU B CA 1
ATOM 1904 C C . LEU B 1 103 ? 1.798 13.891 70.514 1.00 22.41 303 LEU B C 1
ATOM 1905 O O . LEU B 1 103 ? 0.896 13.660 69.706 1.00 28.15 303 LEU B O 1
ATOM 1910 N N . SER B 1 104 ? 2.956 14.475 70.150 1.00 14.40 304 SER B N 1
ATOM 1911 C CA . SER B 1 104 ? 3.239 14.923 68.797 1.00 36.79 304 SER B CA 1
ATOM 1912 C C . SER B 1 104 ? 2.948 13.876 67.753 1.00 29.74 304 SER B C 1
ATOM 1913 O O . SER B 1 104 ? 2.363 14.155 66.716 1.00 39.21 304 SER B O 1
ATOM 1915 N N . ALA B 1 105 ? 3.352 12.655 68.079 1.00 41.24 305 ALA B N 1
ATOM 1916 C CA .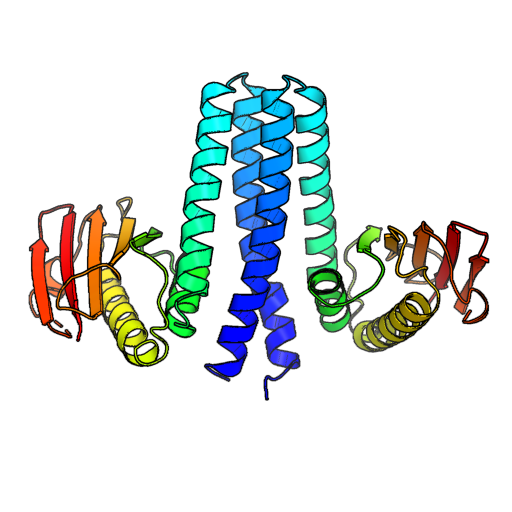 ALA B 1 105 ? 3.157 11.482 67.246 1.00 27.77 305 ALA B CA 1
ATOM 1917 C C . ALA B 1 105 ? 1.699 11.031 67.029 1.00 35.79 305 ALA B C 1
ATOM 1918 O O . ALA B 1 105 ? 1.412 10.211 66.158 1.00 47.94 305 ALA B O 1
ATOM 1920 N N . TYR B 1 106 ? 0.769 11.555 67.843 1.00 48.71 306 TYR B N 1
ATOM 1921 C CA . TYR B 1 106 ? -0.664 11.242 67.760 1.00 48.56 306 TYR B CA 1
ATOM 1922 C C . TYR B 1 106 ? -1.528 12.415 67.306 1.00 56.62 306 TYR B C 1
ATOM 1923 O O . TYR B 1 106 ? -2.755 12.289 67.206 1.00 57.02 306 TYR B O 1
ATOM 1932 N N . ASP B 1 107 ? -0.921 13.594 67.075 1.00 38.77 307 ASP B N 1
ATOM 1933 C CA . ASP B 1 107 ? -1.687 14.724 66.591 1.00 18.82 307 ASP B CA 1
ATOM 1934 C C . ASP B 1 107 ? -2.489 14.442 65.323 1.00 13.10 307 ASP B C 1
ATOM 1935 O O . ASP B 1 107 ? -3.669 14.794 65.279 1.00 30.85 307 ASP B O 1
ATOM 1940 N N . GLN B 1 108 ? -1.914 13.792 64.302 1.00 24.27 308 GLN B N 1
ATOM 1941 C CA . GLN B 1 108 ? -2.653 13.544 63.061 1.00 21.08 308 GLN B CA 1
ATOM 1942 C C . GLN B 1 108 ? -3.774 12.545 63.288 1.00 25.90 308 GLN B C 1
ATOM 1943 O O . GLN B 1 108 ? -4.884 12.810 62.828 1.00 19.54 308 GLN B O 1
ATOM 1945 N N . LYS B 1 109 ? -3.542 11.465 64.058 1.00 32.34 309 LYS B N 1
ATOM 1946 C CA . LYS B 1 109 ? -4.586 10.495 64.379 1.00 27.30 309 LYS B CA 1
ATOM 1947 C C . LYS B 1 109 ? -5.705 11.125 65.208 1.00 36.84 309 LYS B C 1
ATOM 1948 O O . LYS B 1 109 ? -6.843 11.164 64.744 1.00 35.82 309 LYS B O 1
ATOM 1951 N N . LEU B 1 110 ? -5.406 11.714 66.373 1.00 36.16 310 LEU B N 1
ATOM 1952 C CA . LEU B 1 110 ? -6.409 12.326 67.234 1.00 9.20 310 LEU B CA 1
ATOM 1953 C C . LEU B 1 110 ? -7.248 13.392 66.547 1.00 30.85 310 LEU B C 1
ATOM 1954 O O . LEU B 1 110 ? -8.437 13.554 66.844 1.00 35.55 310 LEU B O 1
ATOM 1959 N N . ALA B 1 111 ? -6.590 14.146 65.660 1.00 19.84 311 ALA B N 1
ATOM 1960 C CA . ALA B 1 111 ? -7.254 15.230 64.956 1.00 19.79 311 ALA B CA 1
ATOM 1961 C C . ALA B 1 111 ? -8.297 14.786 63.976 1.00 17.02 311 ALA B C 1
ATOM 1962 O O . ALA B 1 111 ? -9.404 15.324 63.953 1.00 28.14 311 ALA B O 1
ATOM 1964 N N . LYS B 1 112 ? -7.898 13.794 63.166 1.00 22.91 312 LYS B N 1
ATOM 1965 C CA . LYS B 1 112 ? -8.795 13.276 62.139 1.00 34.70 312 LYS B CA 1
ATOM 1966 C C . LYS B 1 112 ? -9.987 12.521 62.698 1.00 28.63 312 LYS B C 1
ATOM 1967 O O . LYS B 1 112 ? -11.106 12.587 62.177 1.00 42.22 312 LYS B O 1
ATOM 1973 N N . LEU B 1 113 ? -9.700 11.915 63.842 1.00 20.15 313 LEU B N 1
ATOM 1974 C CA . LEU B 1 113 ? -10.692 11.198 64.596 1.00 13.35 313 LEU B CA 1
ATOM 1975 C C . LEU B 1 113 ? -11.719 12.178 65.111 1.00 23.57 313 LEU B C 1
ATOM 1976 O O . LEU B 1 113 ? -12.912 12.002 64.862 1.00 38.22 313 LEU B O 1
ATOM 1981 N N . MET B 1 114 ? -11.250 13.233 65.812 1.00 30.89 314 MET B N 1
ATOM 1982 C CA . MET B 1 114 ? -12.141 14.254 66.335 1.00 19.15 314 MET B CA 1
ATOM 1983 C C . MET B 1 114 ? -12.897 14.872 65.178 1.00 19.79 314 MET B C 1
ATOM 1984 O O . MET B 1 114 ? -14.106 15.046 65.305 1.00 24.22 314 MET B O 1
ATOM 1989 N N . ARG B 1 115 ? -12.289 15.135 64.012 1.00 26.37 315 ARG B N 1
ATOM 1990 C CA . ARG B 1 115 ? -13.051 15.649 62.888 1.00 21.62 315 ARG B CA 1
ATOM 1991 C C . ARG B 1 115 ? -14.162 14.736 62.405 1.00 18.86 315 ARG B C 1
ATOM 1992 O O . ARG B 1 115 ? -15.225 15.198 61.976 1.00 24.39 315 ARG B O 1
ATOM 2000 N N . LYS B 1 116 ? -13.873 13.437 62.470 1.00 38.06 316 LYS B N 1
ATOM 2001 C CA . LYS B 1 116 ? -14.848 12.453 62.075 1.00 28.92 316 LYS B CA 1
ATOM 2002 C C . LYS B 1 116 ? -15.973 12.448 63.086 1.00 15.50 316 LYS B C 1
ATOM 2003 O O . LYS B 1 116 ? -17.134 12.464 62.670 1.00 46.62 316 LYS B O 1
ATOM 2005 N N . LEU B 1 117 ? -15.680 12.475 64.391 1.00 21.04 317 LEU B N 1
ATOM 2006 C CA . LEU B 1 117 ? -16.707 12.512 65.433 1.00 20.77 317 LEU B CA 1
ATOM 2007 C C . LEU B 1 117 ? -17.567 13.778 65.424 1.00 29.60 317 LEU B C 1
ATOM 2008 O O . LEU B 1 117 ? -18.776 13.731 65.664 1.00 27.83 317 LEU B O 1
ATOM 2013 N N . PHE B 1 118 ? -16.945 14.934 65.157 1.00 29.78 318 PHE B N 1
ATOM 2014 C CA . PHE B 1 118 ? -17.679 16.178 65.017 1.00 27.28 318 PHE B CA 1
ATOM 2015 C C . PHE B 1 118 ? -18.645 16.084 63.840 1.00 26.53 318 PHE B C 1
ATOM 2016 O O . PHE B 1 118 ? -19.807 16.473 63.952 1.00 34.35 318 PHE B O 1
ATOM 2024 N N . HIS B 1 119 ? -18.162 15.544 62.711 1.00 33.63 319 HIS B N 1
ATOM 2025 C CA . HIS B 1 119 ? -19.004 15.376 61.544 1.00 25.96 319 HIS B CA 1
ATOM 2026 C C . HIS B 1 119 ? -20.204 14.532 61.903 1.00 28.87 319 HIS B C 1
ATOM 2027 O O . HIS B 1 119 ? -21.328 14.962 61.638 1.00 58.76 319 HIS B O 1
ATOM 2034 N N . LEU B 1 120 ? -19.998 13.365 62.529 1.00 39.14 320 LEU B N 1
ATOM 2035 C CA . LEU B 1 120 ? -21.148 12.515 62.786 1.00 48.79 320 LEU B CA 1
ATOM 2036 C C . LEU B 1 120 ? -21.967 13.088 63.920 1.00 31.12 320 LEU B C 1
ATOM 2037 O O . LEU B 1 120 ? -23.122 12.694 64.062 1.00 65.80 320 LEU B O 1
ATOM 2042 N N . PHE B 1 121 ? -21.447 14.021 64.722 1.00 24.11 321 PHE B N 1
ATOM 2043 C CA . PHE B 1 121 ? -22.274 14.687 65.734 1.00 29.40 321 PHE B CA 1
ATOM 2044 C C . PHE B 1 121 ? -23.126 15.790 65.127 1.00 35.75 321 PHE B C 1
ATOM 2045 O O . PHE B 1 121 ? -24.160 16.156 65.676 1.00 35.64 321 PHE B O 1
ATOM 2053 N N . ASP B 1 122 ? -22.615 16.399 64.048 1.00 54.04 322 ASP B N 1
ATOM 2054 C CA . ASP B 1 122 ? -23.295 17.467 63.328 1.00 54.91 322 ASP B CA 1
ATOM 2055 C C . ASP B 1 122 ? -24.416 16.888 62.487 1.00 34.87 322 ASP B C 1
ATOM 2056 O O . ASP B 1 122 ? -25.451 17.528 62.329 1.00 34.94 322 ASP B O 1
ATOM 2058 N N . GLN B 1 123 ? -24.214 15.661 61.968 1.00 28.35 323 GLN B N 1
ATOM 2059 C CA . GLN B 1 123 ? -25.237 14.916 61.232 1.00 34.34 323 GLN B CA 1
ATOM 2060 C C . GLN B 1 123 ? -26.352 14.431 62.166 1.00 35.84 323 GLN B C 1
ATOM 2061 O O . GLN B 1 123 ? -27.466 14.133 61.726 1.00 66.78 323 GLN B O 1
ATOM 2063 N N . ALA B 1 124 ? -26.062 14.397 63.473 1.00 41.80 324 ALA B N 1
ATOM 2064 C CA . ALA B 1 124 ? -26.992 13.920 64.475 1.00 29.18 324 ALA B CA 1
ATOM 2065 C C . ALA B 1 124 ? -27.522 14.881 65.528 1.00 33.73 324 ALA B C 1
ATOM 2066 O O . ALA B 1 124 ? -28.593 14.593 66.051 1.00 43.61 324 ALA B O 1
ATOM 2068 N N . VAL B 1 125 ? -26.890 15.992 65.906 1.00 33.14 325 VAL B N 1
ATOM 2069 C CA . VAL B 1 125 ? -27.435 16.808 66.981 1.00 37.12 325 VAL B CA 1
ATOM 2070 C C . VAL B 1 125 ? -28.621 17.624 66.473 1.00 43.52 325 VAL B C 1
ATOM 2071 O O . VAL B 1 125 ? -28.718 17.857 65.266 1.00 45.47 325 VAL B O 1
ATOM 2073 N N . SER B 1 126 ? -29.547 18.022 67.362 1.00 45.08 326 SER B N 1
ATOM 2074 C CA . SER B 1 126 ? -30.746 18.760 66.989 1.00 54.77 326 SER B CA 1
ATOM 2075 C C . SER B 1 126 ? -30.565 20.240 67.147 1.00 66.99 326 SER B C 1
ATOM 2076 O O . SER B 1 126 ? -30.339 20.752 68.244 1.00 81.89 326 SER B O 1
ATOM 2078 N N . ARG B 1 127 ? -30.708 20.888 65.994 1.00 71.53 327 ARG B N 1
ATOM 2079 C CA . ARG B 1 127 ? -30.614 22.327 65.897 1.00 59.20 327 ARG B CA 1
ATOM 2080 C C . ARG B 1 127 ? -31.909 22.974 66.390 1.00 52.11 327 ARG B C 1
ATOM 2081 O O . ARG B 1 127 ? -32.766 23.377 65.605 1.00 50.29 327 ARG B O 1
ATOM 2083 N N . GLU B 1 128 ? -32.072 22.990 67.725 1.00 57.39 328 GLU B N 1
ATOM 2084 C CA . GLU B 1 128 ? -33.242 23.506 68.444 1.00 63.99 328 GLU B CA 1
ATOM 2085 C C . GLU B 1 128 ? -33.038 23.525 69.968 1.00 67.98 328 GLU B C 1
ATOM 2086 O O . GLU B 1 128 ? -33.785 24.171 70.706 1.00 85.41 328 GLU B O 1
ATOM 2088 N N . SER B 1 129 ? -32.013 22.807 70.458 1.00 78.21 329 SER B N 1
ATOM 2089 C CA . SER B 1 129 ? -31.690 22.669 71.878 1.00 70.08 329 SER B CA 1
ATOM 2090 C C . SER B 1 129 ? -30.268 23.144 72.116 1.00 52.81 329 SER B C 1
ATOM 2091 O O . SER B 1 129 ? -29.509 23.219 71.150 1.00 56.84 329 SER B O 1
ATOM 2093 N N . GLU B 1 130 ? -29.856 23.475 73.354 1.00 53.59 330 GLU B N 1
ATOM 2094 C CA . GLU B 1 130 ? -28.471 23.841 73.648 1.00 63.72 330 GLU B CA 1
ATOM 2095 C C . GLU B 1 130 ? -27.591 22.580 73.740 1.00 60.53 330 GLU B C 1
ATOM 2096 O O . GLU B 1 130 ? -27.452 21.940 74.782 1.00 61.29 330 GLU B O 1
ATOM 2098 N N . ASN B 1 131 ? -27.044 22.194 72.577 1.00 46.90 331 ASN B N 1
ATOM 2099 C CA . ASN B 1 131 ? -26.174 21.035 72.373 1.00 25.55 331 ASN B CA 1
ATOM 2100 C C . ASN B 1 131 ? -24.745 21.406 72.778 1.00 28.81 331 ASN B C 1
ATOM 2101 O O . ASN B 1 131 ? -24.120 22.258 72.153 1.00 58.43 331 ASN B O 1
ATOM 2104 N N . HIS B 1 132 ? -24.191 20.819 73.827 1.00 33.61 332 HIS B N 1
ATOM 2105 C CA . HIS B 1 132 ? -22.852 21.143 74.290 1.00 30.94 332 HIS B CA 1
ATOM 2106 C C . HIS B 1 132 ? -21.993 19.877 74.281 1.00 32.42 332 HIS B C 1
ATOM 2107 O O . HIS B 1 132 ? -22.486 18.775 74.552 1.00 50.46 332 HIS B O 1
ATOM 2114 N N . LEU B 1 133 ? -20.699 19.987 73.953 1.00 33.81 333 LEU B N 1
ATOM 2115 C CA . LEU B 1 133 ? -19.808 18.835 74.027 1.00 19.90 333 LEU B CA 1
ATOM 2116 C C . LEU B 1 133 ? -18.553 19.169 74.786 1.00 6.70 333 LEU B C 1
ATOM 2117 O O . LEU B 1 133 ? -17.877 20.138 74.471 1.00 28.96 333 LEU B O 1
ATOM 2122 N N . THR B 1 134 ? -18.275 18.340 75.795 1.00 14.74 334 THR B N 1
ATOM 2123 C CA . THR B 1 134 ? -17.062 18.422 76.570 1.00 2.00 334 THR B CA 1
ATOM 2124 C C . THR B 1 134 ? -16.169 17.257 76.167 1.00 10.19 334 THR B C 1
ATOM 2125 O O . THR B 1 134 ? -16.566 16.106 76.030 1.00 24.82 334 THR B O 1
ATOM 2129 N N . VAL B 1 135 ? -14.912 17.564 75.922 1.00 21.10 335 VAL B N 1
ATOM 2130 C CA . VAL B 1 135 ? -13.940 16.583 75.515 1.00 6.34 335 VAL B CA 1
ATOM 2131 C C . VAL B 1 135 ? -12.937 16.629 76.632 1.00 29.56 335 VAL B C 1
ATOM 2132 O O . VAL B 1 135 ? -12.366 17.681 76.884 1.00 14.25 335 VAL B O 1
ATOM 2136 N N . SER B 1 136 ? -12.701 15.540 77.357 1.00 36.09 336 SER B N 1
ATOM 2137 C CA . SER B 1 136 ? -11.699 15.567 78.401 1.00 27.98 336 SER B CA 1
ATOM 2138 C C . SER B 1 136 ? -10.678 14.542 77.944 1.00 22.94 336 SER B C 1
ATOM 2139 O O . SER B 1 136 ? -10.988 13.381 77.719 1.00 32.18 336 SER B O 1
ATOM 2142 N N . LEU B 1 137 ? -9.451 14.997 77.735 1.00 24.86 337 LEU B N 1
ATOM 2143 C CA . LEU B 1 137 ? -8.359 14.147 77.306 1.00 21.74 337 LEU B CA 1
ATOM 2144 C C . LEU B 1 137 ? -7.641 13.675 78.541 1.00 31.80 337 LEU B C 1
ATOM 2145 O O . LEU B 1 137 ? -7.278 14.555 79.322 1.00 26.57 337 LEU B O 1
ATOM 2150 N N . GLN B 1 138 ? -7.389 12.378 78.748 1.00 28.23 338 GLN B N 1
ATOM 2151 C CA . GLN B 1 138 ? -6.660 11.893 79.907 1.00 26.35 338 GLN B CA 1
ATOM 2152 C C . GLN B 1 138 ? -5.258 11.443 79.508 1.00 30.17 338 GLN B C 1
ATOM 2153 O O . GLN B 1 138 ? -5.148 10.624 78.596 1.00 47.40 338 GLN B O 1
ATOM 2159 N N . THR B 1 139 ? -4.188 11.985 80.121 1.00 21.76 339 THR B N 1
ATOM 2160 C CA . THR B 1 139 ? -2.800 11.546 79.864 1.00 37.39 339 THR B CA 1
ATOM 2161 C C . THR B 1 139 ? -2.267 10.574 80.942 1.00 40.25 339 THR B C 1
ATOM 2162 O O . THR B 1 139 ? -1.386 9.747 80.729 1.00 58.20 339 THR B O 1
ATOM 2166 N N . ASP B 1 140 ? -2.832 10.760 82.132 1.00 42.01 340 ASP B N 1
ATOM 2167 C CA . ASP B 1 140 ? -2.670 10.027 83.382 1.00 35.65 340 ASP B CA 1
ATOM 2168 C C . ASP B 1 140 ? -3.212 8.593 83.364 1.00 41.80 340 ASP B C 1
ATOM 2169 O O . ASP B 1 140 ? -3.989 8.289 84.273 1.00 71.04 340 ASP B O 1
ATOM 2174 N N . HIS B 1 141 ? -2.985 7.640 82.460 1.00 43.38 341 HIS B N 1
ATOM 2175 C CA . HIS B 1 141 ? -3.563 6.308 82.670 1.00 28.40 341 HIS B CA 1
ATOM 2176 C C . HIS B 1 141 ? -2.426 5.358 82.660 1.00 43.16 341 HIS B C 1
ATOM 2177 O O . HIS B 1 141 ? -1.532 5.443 81.817 1.00 42.23 341 HIS B O 1
ATOM 2184 N N . PRO B 1 142 ? -2.541 4.470 83.641 1.00 48.32 342 PRO B N 1
ATOM 2185 C CA . PRO B 1 142 ? -1.567 3.421 83.833 1.00 35.42 342 PRO B CA 1
ATOM 2186 C C . PRO B 1 142 ? -1.189 2.662 82.537 1.00 51.15 342 PRO B C 1
ATOM 2187 O O . PRO B 1 142 ? -0.001 2.609 82.213 1.00 63.76 342 PRO B O 1
ATOM 2189 N N . ASP B 1 143 ? -2.136 2.162 81.710 1.00 63.54 343 ASP B N 1
ATOM 2190 C CA . ASP B 1 143 ? -1.836 1.395 80.495 1.00 47.60 343 ASP B CA 1
ATOM 2191 C C . ASP B 1 143 ? -2.654 1.678 79.239 1.00 42.79 343 ASP B C 1
ATOM 2192 O O . ASP B 1 143 ? -3.293 0.813 78.638 1.00 59.05 343 ASP B O 1
ATOM 2197 N N . ARG B 1 144 ? -2.564 2.956 78.843 1.00 46.70 344 ARG B N 1
ATOM 2198 C CA . ARG B 1 144 ? -3.168 3.554 77.640 1.00 35.92 344 ARG B CA 1
ATOM 2199 C C . ARG B 1 144 ? -2.593 4.945 77.498 1.00 41.21 344 ARG B C 1
ATOM 2200 O O . ARG B 1 144 ? -2.524 5.614 78.532 1.00 35.73 344 ARG B O 1
ATOM 2208 N N . GLN B 1 145 ? -2.233 5.400 76.275 1.00 41.85 345 GLN B N 1
ATOM 2209 C CA . GLN B 1 145 ? -1.517 6.676 76.100 1.00 49.79 345 GLN B CA 1
ATOM 2210 C C . GLN B 1 145 ? -2.391 7.883 76.354 1.00 43.92 345 GLN B C 1
ATOM 2211 O O . GLN B 1 145 ? -1.988 8.861 76.986 1.00 47.06 345 GLN B O 1
ATOM 2213 N N . LEU B 1 146 ? -3.617 7.767 75.854 1.00 36.87 346 LEU B N 1
ATOM 2214 C CA . LEU B 1 146 ? -4.612 8.772 76.100 1.00 33.12 346 LEU B CA 1
ATOM 2215 C C . LEU B 1 146 ? -5.970 8.113 76.139 1.00 24.00 346 LEU B C 1
ATOM 2216 O O . LEU B 1 146 ? -6.218 7.129 75.447 1.00 21.75 346 LEU B O 1
ATOM 2218 N N . ILE B 1 147 ? -6.861 8.646 76.957 1.00 25.33 347 ILE B N 1
ATOM 2219 C CA . ILE B 1 147 ? -8.231 8.211 76.872 1.00 16.90 347 ILE B CA 1
ATOM 2220 C C . ILE B 1 147 ? -8.934 9.501 76.579 1.00 19.75 347 ILE B C 1
ATOM 2221 O O . ILE B 1 147 ? -8.650 10.478 77.246 1.00 13.19 347 ILE B O 1
ATOM 2226 N N . LEU B 1 148 ? -9.812 9.555 75.585 1.00 25.53 348 LEU B N 1
ATOM 2227 C CA . LEU B 1 148 ? -10.617 10.736 75.334 1.00 23.62 348 LEU B CA 1
ATOM 2228 C C . LEU B 1 148 ? -12.040 10.407 75.747 1.00 26.58 348 LEU B C 1
ATOM 2229 O O . LEU B 1 148 ? -12.659 9.451 75.302 1.00 30.19 348 LEU B O 1
ATOM 2234 N N . TYR B 1 149 ? -12.570 11.247 76.610 1.00 36.79 349 TYR B N 1
ATOM 2235 C CA . TYR B 1 149 ? -13.913 11.113 77.099 1.00 9.91 349 TYR B CA 1
ATOM 2236 C C . TYR B 1 149 ? -14.739 12.200 76.429 1.00 23.61 349 TYR B C 1
ATOM 2237 O O . TYR B 1 149 ? -14.450 13.397 76.502 1.00 23.03 349 TYR B O 1
ATOM 2246 N N . LEU B 1 150 ? -15.831 11.811 75.797 1.00 40.50 350 LEU B N 1
ATOM 2247 C CA . LEU B 1 150 ? -16.699 12.809 75.228 1.00 22.99 350 LEU B CA 1
ATOM 2248 C C . LEU B 1 150 ? -18.048 12.821 75.958 1.00 34.41 350 LEU B C 1
ATOM 2249 O O . LEU B 1 150 ? -18.792 11.835 76.011 1.00 17.08 350 LEU B O 1
ATOM 2254 N N . ASP B 1 151 ? -18.354 13.933 76.634 1.00 17.49 351 ASP B N 1
ATOM 2255 C CA . ASP B 1 151 ? -19.627 14.038 77.312 1.00 6.93 351 ASP B CA 1
ATOM 2256 C C . ASP B 1 151 ? -20.442 15.153 76.671 1.00 17.13 351 ASP B C 1
ATOM 2257 O O . ASP B 1 151 ? -20.139 16.342 76.747 1.00 52.80 351 ASP B O 1
ATOM 2262 N N . PHE B 1 152 ? -21.509 14.681 76.013 1.00 20.80 352 PHE B N 1
ATOM 2263 C CA . PHE B 1 152 ? -22.485 15.470 75.285 1.00 19.93 352 PHE B CA 1
ATOM 2264 C C . PHE B 1 152 ? -23.749 15.629 76.099 1.00 26.70 352 PHE B C 1
ATOM 2265 O O . PHE B 1 152 ? -24.229 14.720 76.775 1.00 47.07 352 PHE B O 1
ATOM 2273 N N . HIS B 1 153 ? -24.296 16.831 75.973 1.00 42.39 353 HIS B N 1
ATOM 2274 C CA . HIS B 1 153 ? -25.561 17.194 76.580 1.00 45.88 353 HIS B CA 1
ATOM 2275 C C . HIS B 1 153 ? -26.319 17.855 75.450 1.00 45.97 353 HIS B C 1
ATOM 2276 O O . HIS B 1 153 ? -25.718 18.582 74.667 1.00 56.24 353 HIS B O 1
ATOM 2278 N N . GLY B 1 154 ? -27.615 17.596 75.287 1.00 33.46 354 GLY B N 1
ATOM 2279 C CA . GLY B 1 154 ? -28.350 18.196 74.181 1.00 22.89 354 GLY B CA 1
ATOM 2280 C C . GLY B 1 154 ? -29.657 17.527 73.816 1.00 27.16 354 GLY B C 1
ATOM 2281 O O . GLY B 1 154 ? -30.571 17.363 74.630 1.00 43.20 354 GLY B O 1
ATOM 2282 N N . ALA B 1 155 ? -29.722 17.233 72.514 1.00 21.14 355 ALA B N 1
ATOM 2283 C CA . ALA B 1 155 ? -30.865 16.555 71.909 1.00 32.25 355 ALA B CA 1
ATOM 2284 C C . ALA B 1 155 ? -30.444 16.124 70.513 1.00 33.59 355 ALA B C 1
ATOM 2285 O O . ALA B 1 155 ? -29.644 16.773 69.839 1.00 30.53 355 ALA B O 1
ATOM 2287 N N . PHE B 1 156 ? -30.964 14.995 70.065 1.00 36.02 356 PHE B N 1
ATOM 2288 C CA . PHE B 1 156 ? -30.589 14.536 68.750 1.00 22.01 356 PHE B CA 1
ATOM 2289 C C . PHE B 1 156 ? -31.739 14.656 67.767 1.00 25.54 356 PHE B C 1
ATOM 2290 O O . PHE B 1 156 ? -32.889 14.892 68.124 1.00 49.61 356 PHE B O 1
ATOM 2298 N N . ALA B 1 157 ? -31.400 14.564 66.491 1.00 36.67 357 ALA B N 1
ATOM 2299 C CA . ALA B 1 157 ? -32.336 14.547 65.383 1.00 37.84 357 ALA B CA 1
ATOM 2300 C C . ALA B 1 157 ? -32.097 13.116 64.933 1.00 41.65 357 ALA B C 1
ATOM 2301 O O . ALA B 1 157 ? -32.819 12.235 65.387 1.00 58.16 357 ALA B O 1
ATOM 2303 N N . ASP B 1 158 ? -31.064 12.821 64.130 1.00 53.61 358 ASP B N 1
ATOM 2304 C CA . ASP B 1 158 ? -30.751 11.455 63.744 1.00 57.83 358 ASP B CA 1
ATOM 2305 C C . ASP B 1 158 ? -29.900 10.757 64.819 1.00 54.88 358 ASP B C 1
ATOM 2306 O O . ASP B 1 158 ? -28.675 10.629 64.683 1.00 39.89 358 ASP B O 1
ATOM 2308 N N . PRO B 1 159 ? -30.527 10.301 65.930 1.00 46.79 359 PRO B N 1
ATOM 2309 C CA . PRO B 1 159 ? -29.834 9.540 66.979 1.00 58.19 359 PRO B CA 1
ATOM 2310 C C . PRO B 1 159 ? -29.083 8.342 66.417 1.00 57.66 359 PRO B C 1
ATOM 2311 O O . PRO B 1 159 ? -28.055 7.927 66.940 1.00 64.46 359 PRO B O 1
ATOM 2313 N N . SER B 1 160 ? -29.623 7.852 65.294 1.00 66.70 360 SER B N 1
ATOM 2314 C CA . SER B 1 160 ? -29.121 6.735 64.513 1.00 76.24 360 SER B CA 1
ATOM 2315 C C . SER B 1 160 ? -27.757 6.866 63.863 1.00 74.25 360 SER B C 1
ATOM 2316 O O . SER B 1 160 ? -27.101 5.867 63.592 1.00 61.27 360 SER B O 1
ATOM 2318 N N . ALA B 1 161 ? -27.302 8.105 63.585 1.00 71.25 361 ALA B N 1
ATOM 2319 C CA . ALA B 1 161 ? -26.029 8.365 62.932 1.00 63.95 361 ALA B CA 1
ATOM 2320 C C . ALA B 1 161 ? -24.730 7.937 63.596 1.00 57.90 361 ALA B C 1
ATOM 2321 O O . ALA B 1 161 ? -23.641 7.949 63.026 1.00 59.49 361 ALA B O 1
ATOM 2323 N N . PHE B 1 162 ? -24.829 7.507 64.833 1.00 51.06 362 PHE B N 1
ATOM 2324 C CA . PHE B 1 162 ? -23.704 6.977 65.572 1.00 38.91 362 PHE B CA 1
ATOM 2325 C C . PHE B 1 162 ? -23.668 5.492 65.506 1.00 59.75 362 PHE B C 1
ATOM 2326 O O . PHE B 1 162 ? -22.617 4.880 65.342 1.00 53.93 362 PHE B O 1
ATOM 2334 N N . ASP B 1 163 ? -24.836 4.909 65.844 1.00 85.66 363 ASP B N 1
ATOM 2335 C CA . ASP B 1 163 ? -25.166 3.476 65.936 1.00 89.46 363 ASP B CA 1
ATOM 2336 C C . ASP B 1 163 ? -24.738 2.967 64.573 1.00 85.63 363 ASP B C 1
ATOM 2337 O O . ASP B 1 163 ? -25.405 3.034 63.550 1.00 81.06 363 ASP B O 1
ATOM 2339 N N . ASP B 1 164 ? -23.458 2.599 64.669 1.00 75.43 364 ASP B N 1
ATOM 2340 C CA . ASP B 1 164 ? -22.583 2.286 63.531 1.00 76.28 364 ASP B CA 1
ATOM 2341 C C . ASP B 1 164 ? -21.234 1.880 64.158 1.00 73.99 364 ASP B C 1
ATOM 2342 O O . ASP B 1 164 ? -20.798 0.722 64.174 1.00 64.37 364 ASP B O 1
ATOM 2344 N N . ILE B 1 165 ? -20.669 2.928 64.737 1.00 75.12 365 ILE B N 1
ATOM 2345 C CA . ILE B 1 165 ? -19.365 3.010 65.345 1.00 55.88 365 ILE B CA 1
ATOM 2346 C C . ILE B 1 165 ? -18.855 1.744 66.016 1.00 44.85 365 ILE B C 1
ATOM 2347 O O . ILE B 1 165 ? -17.727 1.316 65.779 1.00 49.90 365 ILE B O 1
ATOM 2352 N N . VAL B 1 173 ? -8.594 3.203 66.747 1.00 50.13 373 VAL B N 1
ATOM 2353 C CA . VAL B 1 173 ? -8.686 3.566 68.143 1.00 54.64 373 VAL B CA 1
ATOM 2354 C C . VAL B 1 173 ? -9.725 2.670 68.813 1.00 58.64 373 VAL B C 1
ATOM 2355 O O . VAL B 1 173 ? -10.707 2.340 68.144 1.00 82.10 373 VAL B O 1
ATOM 2357 N N . ASP B 1 174 ? -9.598 2.273 70.093 1.00 52.59 374 ASP B N 1
ATOM 2358 C CA . ASP B 1 174 ? -10.566 1.366 70.714 1.00 41.78 374 ASP B CA 1
ATOM 2359 C C . ASP B 1 174 ? -11.668 2.194 71.307 1.00 17.99 374 ASP B C 1
ATOM 2360 O O . ASP B 1 174 ? -11.383 2.871 72.293 1.00 30.31 374 ASP B O 1
ATOM 2362 N N . ILE B 1 175 ? -12.889 2.211 70.734 1.00 22.17 375 ILE B N 1
ATOM 2363 C CA . ILE B 1 175 ? -14.026 2.879 71.372 1.00 38.15 375 ILE B CA 1
ATOM 2364 C C . ILE B 1 175 ? -14.456 2.043 72.603 1.00 39.50 375 ILE B C 1
ATOM 2365 O O . ILE B 1 175 ? -15.253 1.105 72.551 1.00 49.98 375 ILE B O 1
ATOM 2369 N N . MET B 1 176 ? -13.862 2.374 73.755 1.00 21.07 376 MET B N 1
ATOM 2370 C CA . MET B 1 176 ? -14.098 1.699 75.028 1.00 13.70 376 MET B CA 1
ATOM 2371 C C . MET B 1 176 ? -15.535 1.728 75.553 1.00 20.81 376 MET B C 1
ATOM 2372 O O . MET B 1 176 ? -15.957 0.772 76.182 1.00 35.98 376 MET B O 1
ATOM 2377 N N . ARG B 1 177 ? -16.296 2.798 75.327 1.00 22.26 377 ARG B N 1
ATOM 2378 C CA . ARG B 1 177 ? -17.664 2.918 75.825 1.00 7.98 377 ARG B CA 1
ATOM 2379 C C . ARG B 1 177 ? -18.570 3.779 74.931 1.00 12.61 377 ARG B C 1
ATOM 2380 O O . ARG B 1 177 ? -18.073 4.684 74.263 1.00 29.73 377 ARG B O 1
ATOM 2388 N N . PHE B 1 178 ? -19.884 3.489 74.832 1.00 13.59 378 PHE B N 1
ATOM 2389 C CA . PHE B 1 178 ? -20.820 4.298 74.072 1.00 15.26 378 PHE B CA 1
ATOM 2390 C C . PHE B 1 178 ? -22.225 4.110 74.592 1.00 24.73 378 PHE B C 1
ATOM 2391 O O . PHE B 1 178 ? -22.844 3.063 74.405 1.00 41.20 378 PHE B O 1
ATOM 2399 N N . GLU B 1 179 ? -22.698 5.195 75.220 1.00 24.92 379 GLU B N 1
ATOM 2400 C CA . GLU B 1 179 ? -24.034 5.312 75.747 1.00 21.48 379 GLU B CA 1
ATOM 2401 C C . GLU B 1 179 ? -24.803 6.471 75.112 1.00 23.59 379 GLU B C 1
ATOM 2402 O O . GLU B 1 179 ? -24.382 7.621 75.062 1.00 32.26 379 GLU B O 1
ATOM 2408 N N . ILE B 1 180 ? -25.940 6.162 74.513 1.00 20.51 380 ILE B N 1
ATOM 2409 C CA . ILE B 1 180 ? -26.833 7.193 74.024 1.00 20.04 380 ILE B CA 1
ATOM 2410 C C . ILE B 1 180 ? -28.072 7.208 74.894 1.00 37.59 380 ILE B C 1
ATOM 2411 O O . ILE B 1 180 ? -28.682 6.181 75.175 1.00 44.46 380 ILE B O 1
ATOM 2415 N N . THR B 1 181 ? -28.405 8.378 75.414 1.00 32.22 381 THR B N 1
ATOM 2416 C CA . THR B 1 181 ? -29.669 8.569 76.099 1.00 35.12 381 THR B CA 1
ATOM 2417 C C . THR B 1 181 ? -30.374 9.555 75.169 1.00 26.71 381 THR B C 1
ATOM 2418 O O . THR B 1 181 ? -29.844 9.909 74.110 1.00 26.41 381 THR B O 1
ATOM 2420 N N . SER B 1 182 ? -31.590 10.010 75.492 1.00 43.42 382 SER B N 1
ATOM 2421 C CA . SER B 1 182 ? -32.325 10.952 74.642 1.00 51.72 382 SER B CA 1
ATOM 2422 C C . SER B 1 182 ? -31.750 12.378 74.601 1.00 51.53 382 SER B C 1
ATOM 2423 O O . SER B 1 182 ? -32.028 13.201 73.728 1.00 29.49 382 SER B O 1
ATOM 2424 N N . HIS B 1 183 ? -30.874 12.674 75.546 1.00 43.15 383 HIS B N 1
ATOM 2425 C CA . HIS B 1 183 ? -30.319 14.005 75.697 1.00 42.57 383 HIS B CA 1
ATOM 2426 C C . HIS B 1 183 ? -28.886 13.967 76.231 1.00 48.06 383 HIS B C 1
ATOM 2427 O O . HIS B 1 183 ? -28.395 14.933 76.813 1.00 49.67 383 HIS B O 1
ATOM 2429 N N . GLU B 1 184 ? -28.198 12.826 76.058 1.00 55.74 384 GLU B N 1
ATOM 2430 C CA . GLU B 1 184 ? -26.810 12.663 76.480 1.00 30.31 384 GLU B CA 1
ATOM 2431 C C . GLU B 1 184 ? -26.122 11.567 75.658 1.00 25.76 384 GLU B C 1
ATOM 2432 O O . GLU B 1 184 ? -26.767 10.697 75.068 1.00 36.44 384 GLU B O 1
ATOM 2434 N N . CYS B 1 185 ? -24.787 11.632 75.597 1.00 14.89 385 CYS B N 1
ATOM 2435 C CA . CYS B 1 185 ? -23.983 10.654 74.890 1.00 8.40 385 CYS B CA 1
ATOM 2436 C C . CYS B 1 185 ? -22.650 10.509 75.590 1.00 25.79 385 CYS B C 1
ATOM 2437 O O . CYS B 1 185 ? -22.002 11.479 75.961 1.00 21.34 385 CYS B O 1
ATOM 2440 N N . LEU B 1 186 ? -22.228 9.301 75.921 1.00 33.27 386 LEU B N 1
ATOM 2441 C CA . LEU B 1 186 ? -20.926 9.150 76.529 1.00 29.35 386 LEU B CA 1
ATOM 2442 C C . LEU B 1 186 ? -20.145 8.248 75.595 1.00 22.00 386 LEU B C 1
ATOM 2443 O O . LEU B 1 186 ? -20.541 7.128 75.311 1.00 26.32 386 LEU B O 1
ATOM 2448 N N . ILE B 1 187 ? -19.075 8.788 75.029 1.00 16.21 387 ILE B N 1
ATOM 2449 C CA . ILE B 1 187 ? -18.187 7.998 74.229 1.00 20.50 387 ILE B CA 1
ATOM 2450 C C . ILE B 1 187 ? -16.863 8.042 74.981 1.00 32.06 387 ILE B C 1
ATOM 2451 O O . ILE B 1 187 ? -16.559 9.012 75.661 1.00 22.41 387 ILE B O 1
ATOM 2456 N N . GLU B 1 188 ? -16.095 6.954 75.008 1.00 23.59 388 GLU B N 1
ATOM 2457 C CA . GLU B 1 188 ? -14.755 6.989 75.582 1.00 8.62 388 GLU B CA 1
ATOM 2458 C C . GLU B 1 188 ? -13.845 6.277 74.594 1.00 18.41 388 GLU B C 1
ATOM 2459 O O . GLU B 1 188 ? -14.037 5.103 74.288 1.00 32.64 388 GLU B O 1
ATOM 2465 N N . ILE B 1 189 ? -12.898 6.991 73.990 1.00 27.09 389 ILE B N 1
ATOM 2466 C CA . ILE B 1 189 ? -11.960 6.387 73.076 1.00 34.72 389 ILE B CA 1
ATOM 2467 C C . ILE B 1 189 ? -10.678 6.166 73.868 1.00 35.71 389 ILE B C 1
ATOM 2468 O O . ILE B 1 189 ? -10.316 6.942 74.758 1.00 31.20 389 ILE B O 1
ATOM 2473 N N . GLY B 1 190 ? -10.042 5.029 73.571 1.00 33.81 390 GLY B N 1
ATOM 2474 C CA . GLY B 1 190 ? -8.788 4.683 74.204 1.00 48.69 390 GLY B CA 1
ATOM 2475 C C . GLY B 1 190 ? -7.703 4.604 73.149 1.00 40.18 390 GLY B C 1
ATOM 2476 O O . GLY B 1 190 ? -8.004 4.296 72.000 1.00 40.50 390 GLY B O 1
ATOM 2477 N N . LEU B 1 191 ? -6.451 4.896 73.526 1.00 38.47 391 LEU B N 1
ATOM 2478 C CA . LEU B 1 191 ? -5.317 4.887 72.613 1.00 39.33 391 LEU B CA 1
ATOM 2479 C C . LEU B 1 191 ? -4.091 4.173 73.151 1.00 50.02 391 LEU B C 1
ATOM 2480 O O . LEU B 1 191 ? -3.937 3.942 74.346 1.00 52.16 391 LEU B O 1
ATOM 2485 N N . ASP B 1 192 ? -3.147 3.919 72.251 1.00 66.32 392 ASP B N 1
ATOM 2486 C CA . ASP B 1 192 ? -1.950 3.176 72.583 1.00 65.34 392 ASP B CA 1
ATOM 2487 C C . ASP B 1 192 ? -0.991 3.413 71.435 1.00 59.21 392 ASP B C 1
ATOM 2488 O O . ASP B 1 192 ? 0.217 3.273 71.597 1.00 84.77 392 ASP B O 1
#

Radius of gyration: 23.82 Å; Cα contacts (8 Å, |Δi|>4): 531; chains: 2; bounding box: 57×67×48 Å

Organism: Bacillus subtilis (strain 168) (NCBI:txid224308)

B-factor: mean 37.0, std 18.13, range [2.0, 89.99]

Nearest PDB structures (foldseek):
  1ixm-assembly1_A  TM=1.006E+00  e=3.771E-34  Bacillus subtilis
  2ftk-assembly2_D  TM=9.830E-01  e=2.047E-30  Bacillus subtilis
  1ixm-assembly1_B  TM=9.727E-01  e=3.247E-29  Bacillus subtilis
  5epv-assembly3_A  TM=3.126E-01  e=1.793E-03  Brucella abortus 2308
  5epv-assembly2_D  TM=3.518E-01  e=4.237E-03  Brucella abortus 2308

InterPro domains:
  IPR016120 Signal transduction histidine kinase, sporulation regulator SpoOB [SSF55890] (15-190)
  IPR016122 Sporulation initiation phosphotransferase B, C-terminal [PF14682] (72-191)
  IPR016122 Sporulation initiation phosphotransferase B, C-terminal [SM01317] (73-187)
  IPR037100 Sporulation initiation phosphotransferase B, C-terminal domain superfamily [G3DSA:3.30.565.30] (72-190)
  IPR039506 SpoOB, alpha-helical domain [PF14689] (18-71)